Protein AF-A0A397D4X0-F1 (afdb_monomer)

Solvent-accessible surface area (backbone atoms only — not comparable to full-atom values): 14460 Å² total; per-residue (Å²): 131,87,74,84,58,74,70,62,60,54,52,54,53,54,56,60,62,66,75,55,84,73,53,71,68,56,54,52,52,51,52,52,50,50,54,52,51,52,54,52,52,54,52,52,51,52,53,50,50,52,53,51,53,52,53,49,51,52,52,52,52,53,58,70,69,40,92,63,77,88,61,77,51,73,64,57,51,50,50,50,53,51,50,52,49,53,49,52,53,52,51,51,53,50,51,53,52,50,51,54,51,49,53,50,51,50,51,52,48,49,53,49,46,55,68,57,62,58,57,73,73,77,59,82,63,96,89,46,83,55,76,59,58,57,83,66,92,70,95,65,53,69,68,59,46,53,51,50,34,63,78,45,44,51,82,64,66,40,55,47,83,47,80,52,91,90,48,87,93,55,62,42,41,34,53,53,85,63,62,51,71,43,100,86,78,41,67,42,53,68,68,59,36,32,49,75,72,72,46,86,59,92,89,50,59,75,93,47,40,82,74,46,46,62,60,58,48,49,60,50,49,53,51,52,52,50,50,46,49,53,50,46,69,75,42,57,88,75,67,79,125

Radius of gyration: 44.89 Å; Cα contacts (8 Å, |Δi|>4): 120; chains: 1; bounding box: 74×68×107 Å

Secondary structure (DSSP, 8-state):
-PPPPHHHHHHHHHHHHTSS---HHHHHHHHHHHHHHHHHHHHHHHHHHHHHHHHHHHHHHHHHH-SS--S--HHHHHHHHHHHHHHHHHHHHHHHHHHHHHHHHHHHHHHHHHHHTT----EEETTEEE---EE---SS-HHHHHHHIIIIITTTT-EEEEE-TTSTT-EEEEE--SPPEETTTEEPPHHHHHHHTT---TTS-HHHHHHHHHHHHHHHHHHHHHHHHHHHHHHTTT---

Structure (mmCIF, N/CA/C/O backbone):
data_AF-A0A397D4X0-F1
#
_entry.id   AF-A0A397D4X0-F1
#
loop_
_atom_site.group_PDB
_atom_site.id
_atom_site.type_symbol
_atom_site.label_atom_id
_atom_site.label_alt_id
_atom_site.label_comp_id
_atom_site.label_asym_id
_atom_site.label_entity_id
_atom_site.label_seq_id
_atom_site.pdbx_PDB_ins_code
_atom_site.Cartn_x
_atom_site.Cartn_y
_atom_site.Cartn_z
_atom_site.occupancy
_atom_site.B_iso_or_equiv
_atom_site.auth_seq_id
_atom_site.auth_comp_id
_atom_site.auth_asym_id
_atom_site.auth_atom_id
_atom_site.pdbx_PDB_model_num
ATOM 1 N N . MET A 1 1 ? -41.994 18.757 19.221 1.00 38.94 1 MET A N 1
ATOM 2 C CA . MET A 1 1 ? -41.587 19.701 20.280 1.00 38.94 1 MET A CA 1
ATOM 3 C C . MET A 1 1 ? -42.050 19.103 21.598 1.00 38.94 1 MET A C 1
ATOM 5 O O . MET A 1 1 ? -43.260 19.025 21.779 1.00 38.94 1 MET A O 1
ATOM 9 N N . PRO A 1 2 ? -41.158 18.561 22.442 1.00 40.62 2 PRO A N 1
ATOM 10 C CA . PRO A 1 2 ? -41.546 18.092 23.768 1.00 40.62 2 PRO A CA 1
ATOM 11 C C . PRO A 1 2 ? -41.959 19.317 24.589 1.00 40.62 2 PRO A C 1
ATOM 13 O O . PRO A 1 2 ? -41.212 20.293 24.634 1.00 40.62 2 PRO A O 1
ATOM 16 N N . GLY A 1 3 ? -43.169 19.294 25.148 1.00 42.50 3 GLY A N 1
ATOM 17 C CA . GLY A 1 3 ? -43.644 20.337 26.057 1.00 42.50 3 GLY A CA 1
ATOM 18 C C . GLY A 1 3 ? -42.802 20.367 27.337 1.00 42.50 3 GLY A C 1
ATOM 19 O O . GLY A 1 3 ? -42.203 19.345 27.681 1.00 42.50 3 GLY A O 1
ATOM 20 N N . PRO A 1 4 ? -42.723 21.523 28.015 1.00 43.16 4 PRO A N 1
ATOM 21 C CA . PRO A 1 4 ? -41.918 21.668 29.222 1.00 43.16 4 PRO A CA 1
ATOM 22 C C . PRO A 1 4 ? -42.402 20.669 30.278 1.00 43.16 4 PRO A C 1
ATOM 24 O O . PRO A 1 4 ? -43.606 20.513 30.489 1.00 43.16 4 PRO A O 1
ATOM 27 N N . SER A 1 5 ? -41.462 19.942 30.882 1.00 47.34 5 SER A N 1
ATOM 28 C CA . SER A 1 5 ? -41.731 18.948 31.922 1.00 47.34 5 SER A CA 1
ATOM 29 C C . SER A 1 5 ? -42.442 19.597 33.108 1.00 47.34 5 SER A C 1
ATOM 31 O O . SER A 1 5 ? -42.040 20.676 33.540 1.00 47.34 5 SER A O 1
ATOM 33 N N . GLU A 1 6 ? -43.457 18.921 33.652 1.00 48.88 6 GLU A N 1
ATOM 34 C CA . GLU A 1 6 ? -44.287 19.380 34.781 1.00 48.88 6 GLU A CA 1
ATOM 35 C C . GLU A 1 6 ? -43.461 19.873 35.993 1.00 48.88 6 GLU A C 1
ATOM 37 O O . GLU A 1 6 ? -43.908 20.761 36.715 1.00 48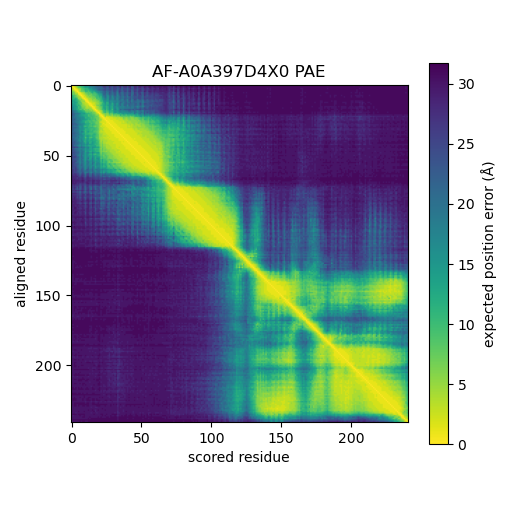.88 6 GLU A O 1
ATOM 42 N N . ASP A 1 7 ? -42.216 19.408 36.145 1.00 47.22 7 ASP A N 1
ATOM 43 C CA . ASP A 1 7 ? -41.285 19.810 37.208 1.00 47.22 7 ASP A CA 1
ATOM 44 C C . ASP A 1 7 ? -40.765 21.271 37.109 1.00 47.22 7 ASP A C 1
ATOM 46 O O . ASP A 1 7 ? -40.414 21.876 38.129 1.00 47.22 7 ASP A O 1
ATOM 50 N N . GLU A 1 8 ? -40.719 21.888 35.918 1.00 45.91 8 GLU A N 1
ATOM 51 C CA . GLU A 1 8 ? -40.237 23.280 35.751 1.00 45.91 8 GLU A CA 1
ATOM 52 C C . GLU A 1 8 ? -41.301 24.329 36.123 1.00 45.91 8 GLU A C 1
ATOM 54 O O . GLU A 1 8 ? -40.980 25.412 36.626 1.00 45.91 8 GLU A O 1
ATOM 59 N N . ASN A 1 9 ? -42.583 24.004 35.937 1.00 47.94 9 ASN A N 1
ATOM 60 C CA . ASN A 1 9 ? -43.690 24.877 36.344 1.00 47.94 9 ASN A CA 1
ATOM 61 C C . ASN A 1 9 ? -43.903 24.853 37.867 1.00 47.94 9 ASN A C 1
ATOM 63 O O . ASN A 1 9 ? -44.244 25.876 38.461 1.00 47.94 9 ASN A O 1
ATOM 67 N N . ASP A 1 10 ? -43.654 23.711 38.513 1.00 51.06 10 ASP A N 1
ATOM 68 C CA . ASP A 1 10 ? -43.833 23.563 39.963 1.00 51.06 10 ASP A CA 1
ATOM 69 C C . ASP A 1 10 ? -42.713 24.264 40.756 1.00 51.06 10 ASP A C 1
ATOM 71 O O . ASP A 1 10 ? -42.936 24.841 41.822 1.00 51.06 10 ASP A O 1
ATOM 75 N N . THR A 1 11 ? -41.498 24.303 40.200 1.00 51.06 11 THR A N 1
ATOM 76 C CA . THR A 1 11 ? -40.359 25.008 40.808 1.00 51.06 11 THR A CA 1
ATOM 77 C C . THR A 1 11 ? -40.461 26.526 40.666 1.00 51.06 11 THR A C 1
ATOM 79 O O . THR A 1 11 ? -40.142 27.249 41.611 1.00 51.06 11 THR A O 1
ATOM 82 N N . THR A 1 12 ? -40.960 27.035 39.539 1.00 50.84 12 THR A N 1
ATOM 83 C CA . THR A 1 12 ? -41.154 28.480 39.322 1.00 50.84 12 THR A CA 1
ATOM 84 C C . THR A 1 12 ? -42.321 29.051 40.137 1.00 50.84 12 THR A C 1
ATOM 86 O O . THR A 1 12 ? -42.186 30.137 40.704 1.00 50.84 12 THR A O 1
ATOM 89 N N . ALA A 1 13 ? -43.417 28.301 40.303 1.00 53.09 13 ALA A N 1
ATOM 90 C CA . ALA A 1 13 ? -44.517 28.668 41.199 1.00 53.09 13 ALA A CA 1
ATOM 91 C C . ALA A 1 13 ? -44.112 28.618 42.685 1.00 53.09 13 ALA A C 1
ATOM 93 O O . ALA A 1 13 ? -44.433 29.533 43.447 1.00 53.09 13 ALA A O 1
ATOM 94 N N . ALA A 1 14 ? -43.341 27.603 43.095 1.00 53.03 14 ALA A N 1
ATOM 95 C CA . ALA A 1 14 ? -42.832 27.502 44.462 1.00 53.03 14 ALA A CA 1
ATOM 96 C C . ALA A 1 14 ? -41.866 28.645 44.819 1.00 53.03 14 ALA A C 1
ATOM 98 O O . ALA A 1 14 ? -41.891 29.129 45.947 1.00 53.03 14 ALA A O 1
ATOM 99 N N . LEU A 1 15 ? -41.044 29.111 43.871 1.00 46.69 15 LEU A N 1
ATOM 100 C CA . LEU A 1 15 ? -40.127 30.238 44.084 1.00 46.69 15 LEU A CA 1
ATOM 101 C C . LEU A 1 15 ? -40.854 31.590 44.187 1.00 46.69 15 LEU A C 1
ATOM 103 O O . LEU A 1 15 ? -40.422 32.443 44.962 1.00 46.69 15 LEU A O 1
ATOM 107 N N . ALA A 1 16 ? -41.968 31.778 43.470 1.00 52.66 16 ALA A N 1
ATOM 108 C CA . ALA A 1 16 ? -42.807 32.976 43.586 1.00 52.66 16 ALA A CA 1
ATOM 109 C C . ALA A 1 16 ? -43.534 33.051 44.945 1.00 52.66 16 ALA A C 1
ATOM 111 O O . ALA A 1 16 ? -43.622 34.122 45.541 1.00 52.66 16 ALA A O 1
ATOM 112 N N . GLU A 1 17 ? -43.971 31.907 45.483 1.00 53.44 17 GLU A N 1
ATOM 113 C CA . GLU A 1 17 ? -44.618 31.800 46.803 1.00 53.44 17 GLU A CA 1
ATOM 114 C C . GLU A 1 17 ? -43.659 32.130 47.970 1.00 53.44 17 GLU A C 1
ATOM 116 O 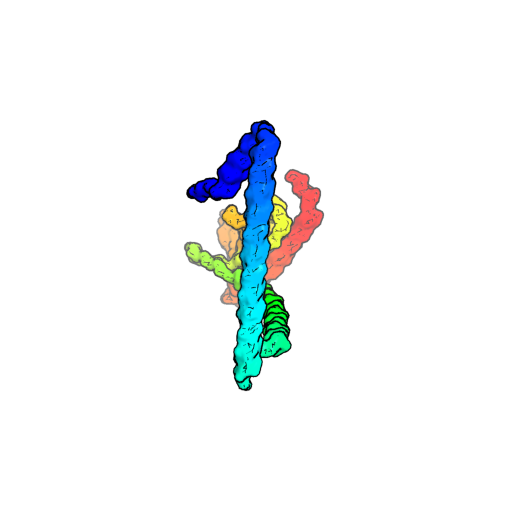O . GLU A 1 17 ? -44.091 32.470 49.066 1.00 53.44 17 GLU A O 1
ATOM 121 N N . TRP A 1 18 ? -42.339 32.042 47.760 1.00 53.44 18 TRP A N 1
ATOM 122 C CA . TRP A 1 18 ? -41.329 32.315 48.795 1.00 53.44 18 TRP A CA 1
ATOM 123 C C . TRP A 1 18 ? -40.959 33.801 48.917 1.00 53.44 18 TRP A C 1
ATOM 125 O O . TRP A 1 18 ? -40.273 34.175 49.872 1.00 53.44 18 TRP A O 1
ATOM 135 N N . ALA A 1 19 ? -41.394 34.644 47.972 1.00 49.44 19 ALA A N 1
ATOM 136 C CA . ALA A 1 19 ? -41.135 36.084 47.976 1.00 49.44 19 ALA A CA 1
ATOM 137 C C . ALA A 1 19 ? -42.080 36.863 48.913 1.00 49.44 19 ALA A C 1
ATOM 139 O O . ALA A 1 19 ? -41.716 37.936 49.397 1.00 49.44 19 ALA A O 1
ATOM 140 N N . GLU A 1 20 ? -43.256 36.312 49.229 1.00 60.94 20 GLU A N 1
ATOM 141 C CA . GLU A 1 20 ? -44.174 36.862 50.227 1.00 60.94 20 GLU A CA 1
ATOM 142 C C . GLU A 1 20 ? -43.923 36.203 51.593 1.00 60.94 20 GLU A C 1
ATOM 144 O O . GLU A 1 20 ? -43.952 34.984 51.765 1.00 60.94 20 GLU A O 1
ATOM 149 N N . GLY A 1 21 ? -43.608 37.011 52.605 1.00 59.00 21 GLY A N 1
ATOM 150 C CA . GLY A 1 21 ? -43.283 36.504 53.934 1.00 59.00 21 GLY A CA 1
ATOM 151 C C . GLY A 1 21 ? -44.493 35.862 54.617 1.00 59.00 21 GLY A C 1
ATOM 152 O O . GLY A 1 21 ? -45.342 36.573 55.142 1.00 59.00 21 GLY A O 1
ATOM 153 N N . PHE A 1 22 ? -44.533 34.527 54.688 1.00 66.06 22 PHE A N 1
ATOM 154 C CA . PHE A 1 22 ? -45.578 33.790 55.415 1.00 66.06 22 PHE A CA 1
ATOM 155 C C . PHE A 1 22 ? -45.741 34.261 56.868 1.00 66.06 22 PHE A C 1
ATOM 157 O O . PHE A 1 22 ? -44.751 34.465 57.593 1.00 66.06 22 PHE A O 1
ATOM 164 N N . THR A 1 23 ? -46.990 34.319 57.331 1.00 77.12 23 THR A N 1
ATOM 165 C CA . THR A 1 23 ? -47.316 34.584 58.735 1.00 77.12 23 THR A CA 1
ATOM 166 C C . THR A 1 23 ? -46.810 33.448 59.635 1.00 77.12 23 THR A C 1
ATOM 168 O O . THR A 1 23 ? -46.593 32.308 59.209 1.00 77.12 23 THR A O 1
ATOM 171 N N . HIS A 1 24 ? -46.597 33.729 60.925 1.00 72.25 24 HIS A N 1
ATOM 172 C CA . HIS A 1 24 ? -46.091 32.726 61.873 1.00 72.25 24 HIS A CA 1
ATOM 173 C C . HIS A 1 24 ? -47.008 31.490 61.974 1.00 72.25 24 HIS A C 1
ATOM 175 O O . HIS A 1 24 ? -46.526 30.362 62.082 1.00 72.25 24 HIS A O 1
ATOM 181 N N . ALA A 1 25 ? -48.328 31.683 61.896 1.00 79.00 25 ALA A N 1
ATOM 182 C CA . ALA A 1 25 ? -49.305 30.597 61.947 1.00 79.00 25 ALA A CA 1
ATOM 183 C C . ALA A 1 25 ? -49.192 29.652 60.736 1.00 79.00 25 ALA A C 1
ATOM 185 O O . ALA A 1 25 ? -49.201 28.431 60.907 1.00 79.00 25 ALA A O 1
ATOM 186 N N . GLU A 1 26 ? -48.997 30.198 59.534 1.00 78.56 26 GLU A N 1
ATOM 187 C CA . GLU A 1 26 ? -48.811 29.421 58.300 1.00 78.56 26 GLU A CA 1
ATOM 188 C C . GLU A 1 26 ? -47.501 28.627 58.327 1.00 78.56 26 GLU A C 1
ATOM 190 O O . GLU A 1 26 ? -47.482 27.440 57.991 1.00 78.56 26 GLU A O 1
ATOM 195 N N . LYS A 1 27 ? -46.414 29.232 58.831 1.00 75.38 27 LYS A N 1
ATOM 196 C CA . LYS A 1 27 ? -45.135 28.531 59.048 1.00 75.38 27 LYS A CA 1
ATOM 197 C C . LYS A 1 27 ? -45.295 27.352 60.012 1.00 75.38 27 LYS A C 1
ATOM 199 O O . LYS A 1 27 ? -44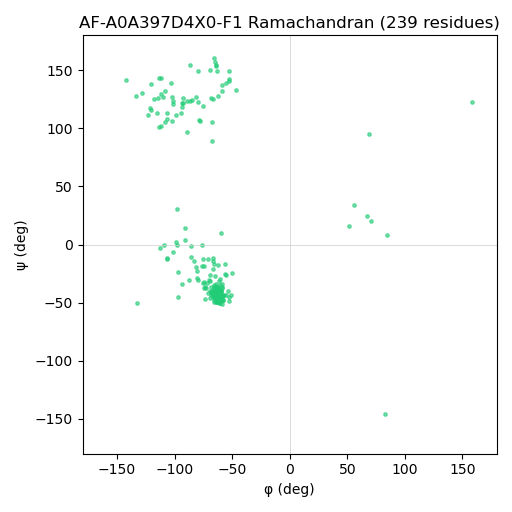.789 26.260 59.734 1.00 75.38 27 LYS A O 1
ATOM 204 N N . CYS A 1 28 ? -46.024 27.532 61.116 1.00 80.38 28 CYS A N 1
ATOM 205 C CA . CYS A 1 28 ? -46.324 26.451 62.058 1.00 80.38 28 CYS A CA 1
ATOM 206 C C . CYS A 1 28 ? -47.157 25.332 61.412 1.00 80.38 28 CYS A C 1
ATOM 208 O O . CYS A 1 28 ? -46.809 24.157 61.555 1.00 80.38 28 CYS A O 1
ATOM 210 N N . ALA A 1 29 ? -48.214 25.670 60.668 1.00 82.38 29 ALA A N 1
ATOM 211 C CA . ALA A 1 29 ? -49.059 24.690 59.984 1.00 82.38 29 ALA A CA 1
ATOM 212 C C . ALA A 1 29 ? -48.262 23.854 58.965 1.00 82.38 29 ALA A C 1
ATOM 214 O O . ALA A 1 29 ? -48.340 22.620 58.964 1.00 82.38 29 ALA A O 1
ATOM 215 N N . ARG A 1 30 ? -47.404 24.507 58.169 1.00 81.19 30 ARG A N 1
ATOM 216 C CA . ARG A 1 30 ? -46.545 23.854 57.169 1.00 81.19 30 ARG A CA 1
ATOM 217 C C . ARG A 1 30 ? -45.517 22.923 57.825 1.00 81.19 30 ARG A C 1
ATOM 219 O O . ARG A 1 30 ? -45.319 21.801 57.356 1.00 81.19 30 ARG A O 1
ATOM 226 N N . GLN A 1 31 ? -44.928 23.314 58.962 1.00 79.88 31 GLN A N 1
ATOM 227 C CA . GLN A 1 31 ? -44.040 22.430 59.734 1.00 79.88 31 GLN A CA 1
ATOM 228 C C . GLN A 1 31 ? -44.760 21.186 60.274 1.00 79.88 31 GLN A C 1
ATOM 230 O O . GLN A 1 31 ? -44.195 20.089 60.242 1.00 79.88 31 GLN A O 1
ATOM 235 N N . VAL A 1 32 ? -46.001 21.320 60.752 1.00 88.19 32 VAL A N 1
ATOM 236 C CA . VAL A 1 32 ? -46.805 20.176 61.219 1.00 88.19 32 VAL A CA 1
ATOM 237 C C . VAL A 1 32 ? -47.116 19.223 60.061 1.00 88.19 32 VAL A C 1
ATOM 239 O O . VAL A 1 32 ? -46.942 18.008 60.198 1.00 88.19 32 VAL A O 1
ATOM 242 N N . GLN A 1 33 ? -47.507 19.759 58.903 1.00 88.38 33 GLN A N 1
ATOM 243 C CA . GLN A 1 33 ? -47.790 18.963 57.709 1.00 88.38 33 GLN A CA 1
ATOM 244 C C . GLN A 1 33 ? -46.539 18.233 57.199 1.00 88.38 33 GLN A C 1
ATOM 246 O O . GLN A 1 33 ? -46.601 17.031 56.935 1.00 88.38 33 GLN A O 1
ATOM 251 N N . TYR A 1 34 ? -45.384 18.905 57.159 1.00 88.00 34 TYR A N 1
ATOM 252 C CA . TYR A 1 34 ? -44.102 18.287 56.812 1.00 88.00 34 TYR A CA 1
ATOM 253 C C . TYR A 1 34 ? -43.746 17.125 57.751 1.00 88.00 34 TYR A C 1
ATOM 255 O O . TYR A 1 34 ? -43.434 16.024 57.290 1.00 88.00 34 TYR A O 1
ATOM 263 N N . ARG A 1 35 ? -43.867 17.321 59.074 1.00 91.44 35 ARG A N 1
ATOM 264 C CA . ARG A 1 35 ? -43.616 16.261 60.071 1.00 91.44 35 ARG A CA 1
ATOM 265 C C . ARG A 1 35 ? -44.536 15.056 59.862 1.00 91.44 35 ARG A C 1
ATOM 267 O O . ARG A 1 35 ? -44.083 13.915 59.963 1.00 91.44 35 ARG A O 1
ATOM 274 N N . LYS A 1 36 ? -45.811 15.290 59.533 1.00 93.06 36 LYS A N 1
ATOM 275 C CA . LYS A 1 36 ? -46.783 14.228 59.226 1.00 93.06 36 LYS A CA 1
ATOM 276 C C . LYS A 1 36 ? -46.401 13.462 57.956 1.00 93.06 36 LYS A C 1
ATOM 278 O O . LYS A 1 36 ? -46.403 12.232 57.973 1.00 93.06 36 LYS A O 1
ATOM 283 N N . MET A 1 37 ? -46.030 14.166 56.885 1.00 93.12 37 MET A N 1
ATOM 284 C CA . MET A 1 37 ? -45.595 13.544 55.629 1.00 93.12 37 MET A CA 1
ATOM 285 C C . MET A 1 37 ? -44.333 12.700 55.822 1.00 93.12 37 MET A C 1
ATOM 287 O O . MET A 1 37 ? -44.325 11.533 55.433 1.00 93.12 37 MET A O 1
ATOM 291 N N . LYS A 1 38 ? -43.321 13.223 56.525 1.00 93.00 38 LYS A N 1
ATOM 292 C CA . LYS A 1 38 ? -42.092 12.474 56.827 1.00 93.00 38 LYS A CA 1
ATOM 293 C C . LYS A 1 38 ? -42.349 11.236 57.681 1.00 93.00 38 LYS A C 1
ATOM 295 O O . LYS A 1 38 ? -41.801 10.175 57.396 1.00 93.00 38 LYS A O 1
ATOM 300 N N . LYS A 1 39 ? -43.231 11.322 58.682 1.00 95.44 39 LYS A N 1
ATOM 301 C CA . LYS A 1 39 ? -43.633 10.151 59.479 1.00 95.44 39 LYS A CA 1
ATOM 302 C C . LYS A 1 39 ? -44.290 9.069 58.611 1.00 95.44 39 LYS A C 1
ATOM 304 O O . LYS A 1 39 ? -43.996 7.888 58.783 1.00 95.44 39 LYS A O 1
ATOM 309 N N . ASN A 1 40 ? -45.145 9.462 57.666 1.00 94.94 40 ASN A N 1
ATOM 310 C CA . ASN A 1 40 ? -45.790 8.528 56.742 1.00 94.94 40 ASN A CA 1
ATOM 311 C C . ASN A 1 40 ? -44.790 7.887 55.768 1.00 94.94 40 ASN A C 1
ATOM 313 O O . ASN A 1 40 ? -44.859 6.683 55.541 1.00 94.94 40 ASN A O 1
ATOM 317 N N . GLU A 1 41 ? -43.852 8.664 55.226 1.00 94.69 41 GLU A N 1
ATOM 318 C CA . GLU A 1 41 ? -42.782 8.177 54.345 1.00 94.69 41 GLU A CA 1
ATOM 319 C C . GLU A 1 41 ? -41.906 7.134 55.053 1.00 94.69 41 GLU A C 1
ATOM 321 O O . GLU A 1 41 ? -41.715 6.032 54.542 1.00 94.69 41 GLU A O 1
ATOM 326 N N . VAL A 1 42 ? -41.474 7.422 56.286 1.00 95.38 42 VAL A N 1
ATOM 327 C CA . VAL A 1 42 ? -40.691 6.481 57.104 1.00 95.38 42 VAL A CA 1
ATOM 328 C C . VAL A 1 42 ? -41.465 5.187 57.366 1.00 95.38 42 VAL A C 1
ATOM 330 O O . VAL A 1 42 ? -40.890 4.101 57.297 1.00 95.38 42 VAL A O 1
ATOM 333 N N . ASN A 1 43 ? -42.769 5.268 57.634 1.00 95.81 43 ASN A N 1
ATOM 334 C CA . ASN A 1 43 ? -43.592 4.075 57.836 1.00 95.81 43 ASN A CA 1
ATOM 335 C C . ASN A 1 43 ? -43.724 3.233 56.557 1.00 95.81 43 ASN A C 1
ATOM 337 O O . ASN A 1 43 ? -43.625 2.009 56.637 1.00 95.81 43 ASN A O 1
ATOM 341 N N . LYS A 1 44 ? -43.879 3.866 55.386 1.00 95.75 44 LYS A N 1
ATOM 342 C CA . LYS A 1 44 ? -43.890 3.162 54.092 1.00 95.75 44 LYS A CA 1
ATOM 343 C C . LYS A 1 44 ? -42.560 2.457 53.831 1.00 95.75 44 LYS A C 1
ATOM 345 O O . LYS A 1 44 ? -42.553 1.283 53.478 1.00 95.75 44 LYS A O 1
ATOM 350 N N . LEU A 1 45 ? -41.435 3.134 54.065 1.00 95.38 45 LEU A N 1
ATOM 351 C CA . LEU A 1 45 ? -40.107 2.540 53.884 1.00 95.38 45 LEU A CA 1
ATOM 352 C C . LEU A 1 45 ? -39.894 1.328 54.797 1.00 95.38 45 LEU A C 1
ATOM 354 O O . LEU A 1 45 ? -39.396 0.302 54.343 1.00 95.38 45 LEU A O 1
ATOM 358 N N . LYS A 1 46 ? -40.338 1.397 56.057 1.00 96.06 46 LYS A N 1
ATOM 359 C CA . LYS A 1 46 ? -40.287 0.247 56.975 1.00 96.06 46 LYS A CA 1
ATOM 360 C C . LYS A 1 46 ? -41.100 -0.945 56.468 1.00 96.06 46 LYS A C 1
ATOM 362 O O . LYS A 1 46 ? -40.635 -2.076 56.571 1.00 96.06 46 LYS A O 1
ATOM 367 N N . GLN A 1 47 ? -42.283 -0.702 55.902 1.00 95.81 47 GLN A N 1
ATOM 368 C CA . GLN A 1 47 ? -43.102 -1.760 55.301 1.00 95.81 47 GLN A CA 1
ATOM 369 C C . GLN A 1 47 ? -42.408 -2.394 54.089 1.00 95.81 47 GLN A C 1
ATOM 371 O O . GLN A 1 47 ? -42.369 -3.618 53.987 1.00 95.81 47 GLN A O 1
ATOM 376 N N . VAL A 1 48 ? -41.804 -1.582 53.215 1.00 96.00 48 VAL A N 1
ATOM 377 C CA . VAL A 1 48 ? -41.055 -2.069 52.044 1.00 96.00 48 VAL A CA 1
ATOM 378 C C . VAL A 1 48 ? -39.846 -2.900 52.466 1.00 96.00 48 VAL A C 1
ATOM 380 O O . VAL A 1 48 ? -39.644 -3.986 51.931 1.00 96.00 48 VAL A O 1
ATOM 383 N N . ILE A 1 49 ? -39.069 -2.437 53.450 1.00 96.25 49 ILE A N 1
ATOM 384 C CA . ILE A 1 49 ? -37.921 -3.190 53.979 1.00 96.25 49 ILE A CA 1
ATOM 385 C C . ILE A 1 49 ? -38.382 -4.549 54.501 1.00 96.25 49 ILE A C 1
ATOM 387 O O . ILE A 1 49 ? -37.823 -5.572 54.114 1.00 96.25 49 ILE A O 1
ATOM 391 N N . HIS A 1 50 ? -39.448 -4.572 55.302 1.00 96.44 50 HIS A N 1
ATOM 392 C CA . HIS A 1 50 ? -39.987 -5.819 55.831 1.00 96.44 50 HIS A CA 1
ATOM 393 C C . HIS A 1 50 ? -40.426 -6.782 54.714 1.00 96.44 50 HIS A C 1
ATOM 395 O O . HIS A 1 50 ? -40.120 -7.974 54.752 1.00 96.44 50 HIS A O 1
ATOM 401 N N . GLN A 1 51 ? -41.087 -6.267 53.675 1.00 95.25 51 GLN A N 1
ATOM 402 C CA . GLN A 1 51 ? -41.505 -7.065 52.523 1.00 95.25 51 GLN A CA 1
ATOM 403 C C . GLN A 1 51 ? -40.310 -7.617 51.730 1.00 95.25 51 GLN A C 1
ATOM 405 O O . GLN A 1 51 ? -40.335 -8.772 51.297 1.00 95.25 51 GLN A O 1
ATOM 410 N N . LEU A 1 52 ? -39.248 -6.826 51.560 1.00 95.81 52 LEU A N 1
ATOM 411 C CA . LEU A 1 52 ? -38.021 -7.252 50.886 1.00 95.81 52 LEU A CA 1
ATOM 412 C C . LEU A 1 52 ? -37.274 -8.323 51.686 1.00 95.81 52 LEU A C 1
ATOM 414 O O . LEU A 1 52 ? -36.821 -9.310 51.104 1.00 95.81 52 LEU A O 1
ATOM 418 N N . GLU A 1 53 ? -37.185 -8.178 53.007 1.00 95.56 53 GLU A N 1
ATOM 419 C CA . GLU A 1 53 ? -36.573 -9.179 53.887 1.00 95.56 53 GLU A CA 1
ATOM 420 C C . GLU A 1 53 ? -37.324 -10.513 53.834 1.00 95.56 53 GLU A C 1
ATOM 422 O O . GLU A 1 53 ? -36.704 -11.570 53.689 1.00 95.56 53 GLU A O 1
ATOM 427 N N . LEU A 1 54 ? -38.658 -10.465 53.856 1.00 95.31 54 LEU A N 1
ATOM 428 C CA . LEU A 1 54 ? -39.504 -11.651 53.747 1.00 95.31 54 LEU A CA 1
ATOM 429 C C . LEU A 1 54 ? -39.351 -12.325 52.374 1.00 95.31 54 LEU A C 1
ATOM 431 O O . LEU A 1 54 ? -39.161 -13.540 52.287 1.00 95.31 54 LEU A O 1
ATOM 435 N N . THR A 1 55 ? -39.332 -11.537 51.297 1.00 92.88 55 THR A N 1
ATOM 436 C CA . THR A 1 55 ? -39.124 -12.041 49.928 1.00 92.88 55 THR A CA 1
ATOM 437 C C . THR A 1 55 ? -37.744 -12.686 49.768 1.00 92.88 55 THR A C 1
ATOM 439 O O . THR A 1 55 ? -37.615 -13.762 49.172 1.00 92.88 55 THR A O 1
ATOM 442 N N . LYS A 1 56 ? -36.703 -12.078 50.349 1.00 91.06 56 LYS A N 1
ATOM 443 C CA . LYS A 1 56 ? -35.343 -12.629 50.380 1.00 91.06 56 LYS A CA 1
ATOM 444 C C . LYS A 1 56 ? -35.305 -13.968 51.118 1.00 91.06 56 LYS A C 1
ATOM 446 O O . LYS A 1 56 ? -34.763 -14.932 50.579 1.00 91.06 56 LYS A O 1
ATOM 451 N N . ALA A 1 57 ? -35.898 -14.049 52.309 1.00 88.50 57 ALA A N 1
ATOM 45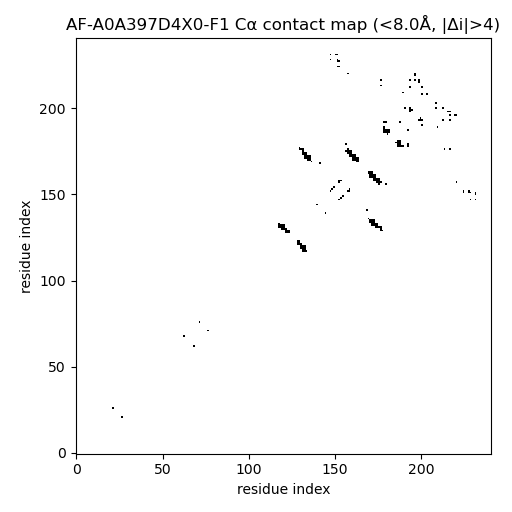2 C CA . ALA A 1 57 ? -35.922 -15.274 53.108 1.00 88.50 57 ALA A CA 1
ATOM 453 C C . ALA A 1 57 ? -36.634 -16.428 52.380 1.00 88.50 57 ALA A C 1
ATOM 455 O O . ALA A 1 57 ? -36.095 -17.533 52.306 1.00 88.50 57 ALA A O 1
ATOM 456 N N . ILE A 1 58 ? -37.791 -16.155 51.764 1.00 87.00 58 ILE A N 1
ATOM 457 C CA . ILE A 1 58 ? -38.535 -17.138 50.959 1.00 87.00 58 ILE A CA 1
ATOM 458 C C . ILE A 1 58 ? -37.687 -17.637 49.786 1.00 87.00 58 ILE A C 1
ATOM 460 O O . ILE A 1 58 ? -37.628 -18.840 49.531 1.00 87.00 58 ILE A O 1
ATOM 464 N N . THR A 1 59 ? -37.010 -16.731 49.080 1.00 82.75 59 THR A N 1
ATOM 465 C CA . THR A 1 59 ? -36.187 -17.085 47.915 1.00 82.75 59 THR A CA 1
ATOM 466 C C . THR A 1 59 ? -34.997 -17.959 48.314 1.00 82.75 59 THR A C 1
ATOM 468 O O . THR A 1 59 ? -34.727 -18.965 47.660 1.00 82.75 59 THR A O 1
ATOM 471 N N . ILE A 1 60 ? -34.326 -17.633 49.425 1.00 80.75 60 ILE A N 1
ATOM 472 C CA . ILE A 1 60 ? -33.214 -18.431 49.964 1.00 80.75 60 ILE A CA 1
ATOM 473 C C . ILE A 1 60 ? -33.698 -19.826 50.373 1.00 80.75 60 ILE A C 1
ATOM 475 O O . ILE A 1 60 ? -33.088 -20.818 49.977 1.00 80.75 60 ILE A O 1
ATOM 479 N N . ALA A 1 61 ? -34.810 -19.923 51.107 1.00 78.62 61 ALA A N 1
ATOM 480 C CA . ALA A 1 61 ? -35.369 -21.207 51.532 1.00 78.62 61 ALA A CA 1
ATOM 481 C C . ALA A 1 61 ? -35.799 -22.073 50.335 1.00 78.62 61 ALA A C 1
ATOM 483 O O . ALA A 1 61 ? -35.517 -23.272 50.291 1.00 78.62 61 ALA A O 1
ATOM 484 N N . ARG A 1 62 ? -36.421 -21.459 49.321 1.00 73.81 62 ARG A N 1
ATOM 485 C CA . ARG A 1 62 ? -36.818 -22.139 48.083 1.00 73.81 62 ARG A CA 1
ATOM 486 C C . ARG A 1 62 ? -35.604 -22.684 47.330 1.00 73.81 62 ARG A C 1
ATOM 488 O O . ARG A 1 62 ? -35.627 -23.846 46.925 1.00 73.81 62 ARG A O 1
ATOM 495 N N . ASN A 1 63 ? -34.541 -21.890 47.212 1.00 67.75 63 ASN A N 1
ATOM 496 C CA . ASN A 1 63 ? -33.290 -22.306 46.577 1.00 67.75 63 ASN A CA 1
ATOM 497 C C . ASN A 1 63 ? -32.571 -23.412 47.368 1.00 67.75 63 ASN A C 1
ATOM 499 O O . ASN A 1 63 ? -32.052 -24.337 46.755 1.00 67.75 63 ASN A O 1
ATOM 503 N N . ALA A 1 64 ? -32.604 -23.374 48.704 1.00 67.94 64 ALA A N 1
ATOM 504 C CA . ALA A 1 64 ? -32.021 -24.413 49.558 1.00 67.94 64 ALA A CA 1
ATOM 505 C C . ALA A 1 64 ? -32.798 -25.746 49.520 1.00 67.94 64 ALA A C 1
ATOM 507 O O . ALA A 1 64 ? -32.202 -26.810 49.658 1.00 67.94 64 ALA A O 1
ATOM 508 N N . SER A 1 65 ? -34.122 -25.707 49.314 1.00 66.31 65 SER A N 1
ATOM 509 C CA . SER A 1 65 ? -34.970 -26.911 49.215 1.00 66.31 65 SER A CA 1
ATOM 510 C C . SER A 1 65 ? -34.857 -27.650 47.872 1.00 66.31 65 SER A C 1
ATOM 512 O O . SER A 1 65 ? -35.225 -28.821 47.764 1.00 66.31 65 SER A O 1
ATOM 514 N N . SER A 1 66 ? -34.354 -26.978 46.831 1.00 62.00 66 SER A N 1
ATOM 515 C CA . SER A 1 66 ? -34.189 -27.565 45.504 1.00 62.00 66 SER A CA 1
ATOM 516 C C . SER A 1 66 ? -32.931 -28.436 45.474 1.00 62.00 66 SER A C 1
ATOM 518 O O . SER A 1 66 ? -31.817 -27.930 45.400 1.00 62.00 66 SER A O 1
ATOM 520 N N . LYS A 1 67 ? -33.107 -29.764 45.456 1.00 58.56 67 LYS A N 1
ATOM 521 C CA . LYS A 1 67 ? -32.026 -30.766 45.294 1.00 58.56 67 LYS A CA 1
ATOM 522 C C . LYS A 1 67 ? -31.180 -30.580 44.023 1.00 58.56 67 LYS A C 1
ATOM 524 O O . LYS A 1 67 ? -30.102 -31.152 43.913 1.00 58.56 67 LYS A O 1
ATOM 529 N N . VAL A 1 68 ? -31.684 -29.807 43.061 1.00 58.47 68 VAL A N 1
ATOM 530 C CA . VAL A 1 68 ? -30.989 -29.426 41.832 1.00 58.47 68 VAL A CA 1
ATOM 531 C C . VAL A 1 68 ? -30.591 -27.963 41.968 1.00 58.47 68 VAL A C 1
ATOM 533 O O . VAL A 1 68 ? -31.460 -27.086 42.017 1.00 58.47 68 VAL A O 1
ATOM 536 N N . ASN A 1 69 ? -29.286 -27.709 42.035 1.00 61.31 69 ASN A N 1
ATOM 537 C CA . ASN A 1 69 ? -28.716 -26.369 42.022 1.00 61.31 69 ASN A CA 1
ATOM 538 C C . ASN A 1 69 ? -28.963 -25.763 40.626 1.00 61.31 69 ASN A C 1
ATOM 540 O O . ASN A 1 69 ? -28.196 -25.986 39.696 1.00 61.31 69 ASN A O 1
ATOM 544 N N . ARG A 1 70 ? -30.112 -25.097 40.435 1.00 62.28 70 ARG A N 1
ATOM 545 C CA . ARG A 1 70 ? -30.536 -24.552 39.126 1.00 62.28 70 ARG A CA 1
ATOM 546 C C . ARG A 1 70 ? -29.711 -23.342 38.680 1.00 62.28 70 ARG A C 1
ATOM 548 O O . ARG A 1 70 ? -29.815 -22.942 37.527 1.00 62.28 70 ARG A O 1
ATOM 555 N N . MET A 1 71 ? -28.919 -22.761 39.576 1.00 65.69 71 MET A N 1
ATOM 556 C CA . MET A 1 71 ? -27.976 -21.694 39.264 1.00 65.69 71 MET A CA 1
ATOM 557 C C . MET A 1 71 ? -26.555 -22.230 39.415 1.00 65.69 71 MET A C 1
ATOM 559 O O . MET A 1 71 ? -26.218 -22.815 40.444 1.00 65.69 71 MET A O 1
ATOM 563 N N . LEU A 1 72 ? -25.732 -22.012 38.387 1.00 65.88 72 LEU A N 1
ATOM 564 C CA . LEU A 1 72 ? -24.280 -22.163 38.478 1.00 65.88 72 LEU A CA 1
ATOM 565 C C . LEU A 1 72 ? -23.775 -21.339 39.665 1.00 65.88 72 LEU A C 1
ATOM 567 O O . LEU A 1 72 ? -24.294 -20.249 39.935 1.00 65.88 72 LEU A O 1
ATOM 571 N N . SER A 1 73 ? -22.783 -21.850 40.394 1.00 82.50 73 SER A N 1
ATOM 572 C CA . SER A 1 73 ? -22.209 -21.063 41.479 1.00 82.50 73 SER A CA 1
ATOM 573 C C . SER A 1 73 ? -21.559 -19.808 40.895 1.00 82.50 73 SER A C 1
ATOM 575 O O . SER A 1 73 ? -21.039 -19.827 39.780 1.00 82.50 73 SER A O 1
ATOM 577 N N . TRP A 1 74 ? -21.539 -18.705 41.646 1.00 81.31 74 TRP A N 1
ATOM 578 C CA . TRP A 1 74 ? -20.833 -17.495 41.205 1.00 81.31 74 TRP A CA 1
ATOM 579 C C . TRP A 1 74 ? -19.354 -17.753 40.890 1.00 81.31 74 TRP A C 1
ATOM 581 O O . TRP A 1 74 ? -18.779 -17.050 40.065 1.00 81.31 74 TRP A O 1
ATOM 591 N N . LYS A 1 75 ? -18.760 -18.787 41.498 1.00 84.00 75 LYS A N 1
ATOM 592 C CA . LYS A 1 75 ? -17.421 -19.266 41.159 1.00 84.00 75 LYS A CA 1
ATOM 593 C C . LYS A 1 75 ? -17.380 -19.854 39.745 1.00 84.00 75 LYS A C 1
ATOM 595 O O . LYS A 1 75 ? -16.532 -19.439 38.967 1.00 84.00 75 LYS A O 1
ATOM 600 N N . ASP A 1 76 ? -18.309 -20.744 39.399 1.00 84.69 76 ASP A N 1
ATOM 601 C CA . ASP A 1 76 ? -18.377 -21.359 38.063 1.00 84.69 76 ASP A CA 1
ATOM 602 C C . ASP A 1 76 ? -18.707 -20.323 36.979 1.00 84.69 76 ASP A C 1
ATOM 604 O O . ASP A 1 76 ? -18.152 -20.369 35.886 1.00 84.69 76 ASP A O 1
ATOM 608 N N . VAL A 1 77 ? -19.566 -19.344 37.293 1.00 87.00 77 VAL A N 1
ATOM 609 C CA . VAL A 1 77 ? -19.862 -18.211 36.400 1.00 87.00 77 VAL A CA 1
ATOM 610 C C . VAL A 1 77 ? -18.613 -17.355 36.179 1.00 87.00 77 VAL A C 1
ATOM 612 O O . VAL A 1 77 ? -18.305 -17.004 35.043 1.00 87.00 77 VAL A O 1
ATOM 615 N N . ALA A 1 78 ? -17.871 -17.032 37.242 1.00 90.19 78 ALA A N 1
ATOM 616 C CA . ALA A 1 78 ? -16.632 -16.268 37.128 1.00 90.19 78 ALA A CA 1
ATOM 617 C C . ALA A 1 78 ? -15.558 -17.033 36.339 1.00 90.19 78 ALA A C 1
ATOM 619 O O . ALA A 1 78 ? -14.882 -16.439 35.506 1.00 90.19 78 ALA A O 1
ATOM 620 N N . GLU A 1 79 ? -15.428 -18.341 36.566 1.00 91.94 79 GLU A N 1
ATOM 621 C CA . GLU A 1 79 ? -14.512 -19.220 35.835 1.00 91.94 79 GLU A CA 1
ATOM 622 C C . GLU A 1 79 ? -14.860 -19.265 34.338 1.00 91.94 79 GLU A C 1
ATOM 624 O O . GLU A 1 79 ? -13.980 -19.062 33.501 1.00 91.94 79 GLU A O 1
ATOM 629 N N . ALA A 1 80 ? -16.142 -19.433 33.993 1.00 91.62 80 ALA A N 1
ATOM 630 C CA . ALA A 1 80 ? -16.615 -19.429 32.609 1.00 91.62 80 ALA A CA 1
ATOM 631 C C . ALA A 1 80 ? -16.325 -18.094 31.905 1.00 91.62 80 ALA A C 1
ATOM 633 O O . ALA A 1 80 ? -15.709 -18.082 30.841 1.00 91.62 80 ALA A O 1
ATOM 634 N N . LEU A 1 81 ? -16.659 -16.963 32.538 1.00 94.00 81 LEU A N 1
ATOM 635 C CA . LEU A 1 81 ? -16.372 -15.629 31.997 1.00 94.00 81 LEU A CA 1
ATOM 636 C C . LEU A 1 81 ? -14.869 -15.385 31.807 1.00 94.00 81 LEU A C 1
ATOM 638 O O . LEU A 1 81 ? -14.446 -14.709 30.868 1.00 94.00 81 LEU A O 1
ATOM 642 N N . LEU A 1 82 ? -14.041 -15.926 32.700 1.00 94.31 82 LEU A N 1
ATOM 643 C CA . LEU A 1 82 ? -12.592 -15.778 32.632 1.00 94.31 82 LEU A CA 1
ATOM 644 C C . LEU A 1 82 ? -11.991 -16.645 31.514 1.00 94.31 82 LEU A C 1
ATOM 646 O O . LEU A 1 82 ? -11.072 -16.191 30.826 1.00 94.31 82 LEU A O 1
ATOM 650 N N . CYS A 1 83 ? -12.528 -17.846 31.291 1.00 93.75 83 CYS A N 1
ATOM 651 C CA . CYS A 1 83 ? -12.214 -18.683 30.132 1.00 93.75 83 CYS A CA 1
ATOM 652 C C . CYS A 1 83 ? -12.617 -18.008 28.814 1.00 93.75 83 CYS A C 1
ATOM 654 O O . CYS A 1 83 ? -11.778 -17.911 27.917 1.00 93.75 83 CYS A O 1
ATOM 656 N N . ASP A 1 84 ? -13.833 -17.465 28.724 1.00 94.38 84 ASP A N 1
ATOM 657 C CA . ASP A 1 84 ? -14.315 -16.748 27.537 1.00 94.38 84 ASP A CA 1
ATOM 658 C C . ASP A 1 84 ? -13.445 -15.526 27.226 1.00 94.38 84 ASP A C 1
ATOM 660 O O . ASP A 1 84 ? -13.040 -15.321 26.080 1.00 94.38 84 ASP A O 1
ATOM 664 N N . ARG A 1 85 ? -13.058 -14.753 28.253 1.00 95.56 85 ARG A N 1
ATOM 665 C CA . ARG A 1 85 ? -12.129 -13.624 28.089 1.00 95.56 85 ARG A CA 1
ATOM 666 C C . ARG A 1 85 ? -10.785 -14.075 27.520 1.00 95.56 85 ARG A C 1
ATOM 668 O O . ARG A 1 85 ? -10.291 -13.470 26.574 1.00 95.56 85 ARG A O 1
ATOM 675 N N . ARG A 1 86 ? -10.188 -15.136 28.076 1.00 94.69 86 ARG A N 1
ATOM 676 C CA . ARG A 1 86 ? -8.901 -15.668 27.592 1.00 94.69 86 ARG A CA 1
ATOM 677 C C . ARG A 1 86 ? -8.997 -16.153 26.145 1.00 94.69 86 ARG A C 1
ATOM 679 O O . ARG A 1 86 ? -8.065 -15.937 25.371 1.00 94.69 86 ARG A O 1
ATOM 686 N N . LEU A 1 87 ? -10.107 -16.794 25.778 1.00 95.25 87 LEU A N 1
ATOM 687 C CA . LEU A 1 87 ? -10.353 -17.236 24.408 1.00 95.25 87 LEU A CA 1
ATOM 688 C C . LEU A 1 87 ? -10.445 -16.039 23.454 1.00 95.25 87 LEU A C 1
ATOM 690 O O . LEU A 1 87 ? -9.750 -16.026 22.439 1.00 95.25 87 LEU A O 1
ATOM 694 N N . ALA A 1 88 ? -11.226 -15.019 23.814 1.00 91.25 88 ALA A N 1
ATOM 695 C CA . ALA A 1 88 ? -11.365 -13.799 23.024 1.00 91.25 88 ALA A CA 1
ATOM 696 C C . ALA A 1 88 ? -10.020 -13.070 22.850 1.00 91.25 88 ALA A C 1
ATOM 698 O O . ALA A 1 88 ? -9.681 -12.645 21.748 1.00 91.25 88 ALA A O 1
ATOM 699 N N . GLU A 1 89 ? -9.208 -12.979 23.906 1.00 96.38 89 GLU A N 1
ATOM 700 C CA . GLU A 1 89 ? -7.866 -12.383 23.847 1.00 96.38 89 GLU A CA 1
ATOM 701 C C . GLU A 1 89 ? -6.917 -13.172 22.936 1.00 96.38 89 GLU A C 1
ATOM 703 O O . GLU A 1 89 ? -6.171 -12.582 22.149 1.00 96.38 89 GLU A O 1
ATOM 708 N N . SER A 1 90 ? -6.965 -14.505 23.003 1.00 95.19 90 SER A N 1
ATOM 709 C CA . SER A 1 90 ? -6.188 -15.386 22.127 1.00 95.19 90 SER A CA 1
ATOM 710 C C . SER A 1 90 ? -6.581 -15.209 20.656 1.00 95.19 90 SER A C 1
ATOM 712 O O . SER A 1 90 ? -5.718 -15.003 19.799 1.00 95.19 90 SER A O 1
ATOM 714 N N . GLN A 1 91 ? -7.886 -15.204 20.368 1.00 94.56 91 GLN A N 1
ATOM 715 C CA . GLN A 1 91 ? -8.424 -14.989 19.024 1.00 94.56 91 GLN A CA 1
ATOM 716 C C . GLN A 1 91 ? -8.076 -13.599 18.488 1.00 94.56 91 GLN A C 1
ATOM 718 O O . GLN A 1 91 ? -7.614 -13.481 17.357 1.00 94.56 91 GLN A O 1
ATOM 723 N N . HIS A 1 92 ? -8.218 -12.552 19.303 1.00 93.06 92 HIS A N 1
ATOM 724 C CA . HIS A 1 92 ? -7.847 -11.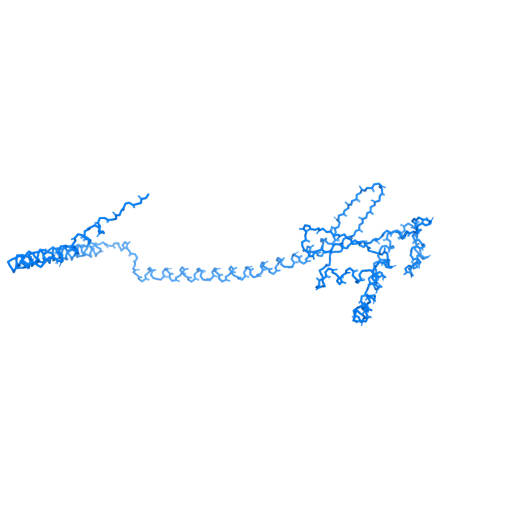193 18.918 1.00 93.06 92 HIS A CA 1
ATOM 725 C C . HIS A 1 92 ? -6.354 -11.091 18.582 1.00 93.06 92 HIS A C 1
ATOM 727 O O . HIS A 1 92 ? -5.972 -10.475 17.588 1.00 93.06 92 HIS A O 1
ATOM 733 N N . LYS A 1 93 ? -5.490 -11.739 19.372 1.00 93.81 93 LYS A N 1
ATOM 734 C CA . LYS A 1 93 ? -4.047 -11.777 19.107 1.00 93.81 93 LYS A CA 1
ATOM 735 C C . LYS A 1 93 ? -3.714 -12.522 17.809 1.00 93.81 93 LYS A C 1
ATOM 737 O O . LYS A 1 93 ? -2.837 -12.071 17.073 1.00 93.81 93 LYS A O 1
ATOM 742 N N . ALA A 1 94 ? -4.400 -13.630 17.523 1.00 93.19 94 ALA A N 1
ATOM 743 C CA . ALA A 1 94 ? -4.247 -14.365 16.268 1.00 93.19 94 ALA A CA 1
ATOM 744 C C . ALA A 1 94 ? -4.699 -13.521 15.066 1.00 93.19 94 ALA A C 1
ATOM 746 O O . ALA A 1 94 ? -3.920 -13.316 14.140 1.00 93.19 94 ALA A O 1
ATOM 747 N N . LEU A 1 95 ? -5.890 -12.919 15.140 1.00 91.38 95 LEU A N 1
ATOM 748 C CA . LEU A 1 95 ? -6.423 -12.041 14.096 1.00 91.38 95 LEU A CA 1
ATOM 749 C C . LEU A 1 95 ? -5.530 -10.821 13.842 1.00 91.38 95 LEU A C 1
ATOM 751 O O . LEU A 1 95 ? -5.317 -10.450 12.692 1.00 91.38 95 LEU A O 1
ATOM 755 N N . ALA A 1 96 ? -4.963 -10.212 14.886 1.00 90.19 96 ALA A N 1
ATOM 756 C CA . ALA A 1 96 ? -4.027 -9.100 14.733 1.00 90.19 96 ALA A CA 1
ATOM 757 C C . ALA A 1 96 ? -2.748 -9.523 13.989 1.00 90.19 96 ALA A C 1
ATOM 759 O O . ALA A 1 96 ? -2.238 -8.779 13.149 1.00 90.19 96 ALA A O 1
ATOM 760 N N . LYS A 1 97 ? -2.241 -10.732 14.263 1.00 91.75 97 LYS A N 1
ATOM 761 C CA . LYS A 1 97 ? -1.089 -11.297 13.551 1.00 91.75 97 LYS A CA 1
ATOM 762 C C . LYS A 1 97 ? -1.422 -11.548 12.078 1.00 91.75 97 LYS A C 1
ATOM 764 O O . LYS A 1 97 ? -0.654 -11.131 11.210 1.00 91.75 97 LYS A O 1
ATOM 769 N N . ASP A 1 98 ? -2.579 -12.142 11.803 1.00 88.25 98 ASP A N 1
ATOM 770 C CA . ASP A 1 98 ? -3.051 -12.397 10.439 1.00 88.25 98 ASP A CA 1
ATOM 771 C C . ASP A 1 98 ? -3.285 -11.088 9.678 1.00 88.25 98 ASP A C 1
ATOM 773 O O . ASP A 1 98 ? -2.930 -10.973 8.510 1.00 88.25 98 ASP A O 1
ATOM 777 N N . GLN A 1 99 ? -3.798 -10.049 10.342 1.00 89.00 99 GLN A N 1
ATOM 778 C CA . GLN A 1 99 ? -3.981 -8.729 9.742 1.00 89.00 99 GLN A CA 1
ATOM 779 C C . GLN A 1 99 ? -2.647 -8.099 9.320 1.00 89.00 99 GLN A C 1
ATOM 781 O O . GLN A 1 99 ? -2.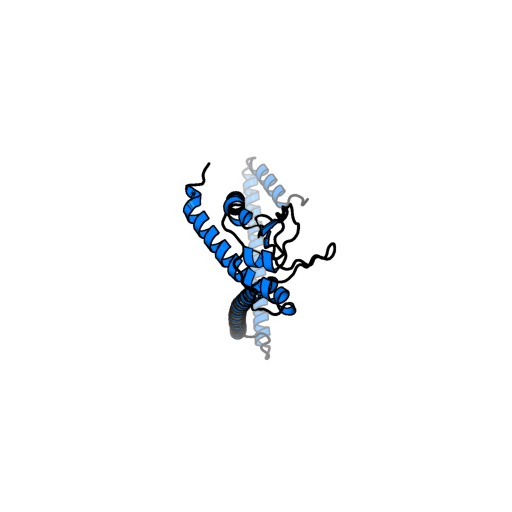563 -7.496 8.249 1.00 89.00 99 GLN A O 1
ATOM 786 N N . ILE A 1 100 ? -1.597 -8.237 10.137 1.00 89.69 100 ILE A N 1
ATOM 787 C CA . ILE A 1 100 ? -0.247 -7.769 9.790 1.00 89.69 100 ILE A CA 1
ATOM 788 C C . ILE A 1 100 ? 0.288 -8.547 8.582 1.00 89.69 100 ILE A C 1
ATOM 790 O O . ILE A 1 100 ? 0.808 -7.941 7.644 1.00 89.69 100 ILE A O 1
ATOM 794 N N . GLN A 1 101 ? 0.125 -9.871 8.574 1.00 87.75 101 GLN A N 1
ATOM 795 C CA . GLN A 1 101 ? 0.574 -10.715 7.470 1.00 87.75 101 GLN A CA 1
ATOM 796 C C . GLN A 1 101 ? -0.186 -10.419 6.168 1.00 87.75 101 GLN A C 1
ATOM 798 O O . GLN A 1 101 ? 0.435 -10.263 5.120 1.00 87.75 101 GLN A O 1
ATOM 803 N N . ASN A 1 102 ? -1.502 -10.226 6.238 1.00 80.56 102 ASN A N 1
ATOM 804 C CA . ASN A 1 102 ? -2.326 -9.846 5.093 1.00 80.56 102 ASN A CA 1
ATOM 805 C C . ASN A 1 102 ? -1.939 -8.473 4.539 1.00 80.56 102 ASN A C 1
ATOM 807 O O . ASN A 1 102 ? -1.844 -8.316 3.326 1.00 80.56 102 ASN A O 1
ATOM 811 N N . LYS A 1 103 ? -1.652 -7.482 5.396 1.00 79.31 103 LYS A N 1
ATOM 812 C CA . LYS A 1 103 ? -1.128 -6.180 4.945 1.00 79.31 103 LYS A CA 1
ATOM 813 C C . LYS A 1 103 ? 0.200 -6.325 4.207 1.00 79.31 103 LYS A C 1
ATOM 815 O O . LYS A 1 103 ? 0.404 -5.656 3.198 1.00 79.31 103 LYS A O 1
ATOM 820 N N . LYS A 1 104 ? 1.084 -7.202 4.689 1.00 86.81 104 LYS A N 1
ATOM 821 C CA . LYS A 1 104 ? 2.354 -7.500 4.022 1.00 86.81 104 LYS A CA 1
ATOM 822 C C . LYS A 1 104 ? 2.123 -8.129 2.644 1.00 86.81 104 LYS A C 1
ATOM 824 O O . LYS A 1 104 ? 2.663 -7.622 1.669 1.00 86.81 104 LYS A O 1
ATOM 829 N N . HIS A 1 105 ? 1.272 -9.153 2.550 1.00 84.00 105 HIS A N 1
ATOM 830 C CA . HIS A 1 105 ? 0.932 -9.775 1.268 1.00 84.00 105 HIS A CA 1
ATOM 831 C C . HIS A 1 105 ? 0.269 -8.786 0.303 1.00 84.00 105 HIS A C 1
ATOM 833 O O . HIS A 1 105 ? 0.591 -8.791 -0.874 1.00 84.00 105 HIS A O 1
ATOM 839 N N . LEU A 1 106 ? -0.614 -7.901 0.778 1.00 77.12 106 LEU A N 1
ATOM 840 C CA . LEU A 1 106 ? -1.215 -6.857 -0.058 1.00 77.12 106 LEU A CA 1
ATOM 841 C C . LEU A 1 106 ? -0.173 -5.872 -0.590 1.00 77.12 106 LEU A C 1
ATOM 843 O O . LEU A 1 106 ? -0.287 -5.446 -1.733 1.00 77.12 106 LEU A O 1
ATOM 847 N N . LEU A 1 107 ? 0.841 -5.522 0.206 1.00 75.19 107 LEU A N 1
ATOM 848 C CA . LEU A 1 107 ? 1.946 -4.680 -0.249 1.00 75.19 107 LEU A CA 1
ATOM 849 C C . LEU A 1 107 ? 2.780 -5.396 -1.321 1.00 75.19 107 LEU A C 1
ATOM 851 O O . LEU A 1 107 ? 3.106 -4.796 -2.338 1.00 75.19 107 LEU A O 1
ATOM 855 N N . GLU A 1 108 ? 3.094 -6.674 -1.112 1.00 75.56 108 GLU A N 1
ATOM 856 C CA . GLU A 1 108 ? 3.830 -7.502 -2.075 1.00 75.56 108 GLU A CA 1
ATOM 857 C C . GLU A 1 108 ? 3.024 -7.702 -3.368 1.00 75.56 108 GLU A C 1
ATOM 859 O O . GLU A 1 108 ? 3.558 -7.527 -4.458 1.00 75.56 108 GLU A O 1
ATOM 864 N N . MET A 1 109 ? 1.719 -7.973 -3.263 1.00 65.62 109 MET A N 1
ATOM 865 C CA . MET A 1 109 ? 0.796 -8.034 -4.398 1.00 65.62 109 MET A CA 1
ATOM 866 C C . MET A 1 109 ? 0.700 -6.689 -5.102 1.00 65.62 109 MET A C 1
ATOM 868 O O . MET A 1 109 ? 0.724 -6.656 -6.319 1.00 65.62 109 MET A O 1
ATOM 872 N N . TYR A 1 110 ? 0.622 -5.577 -4.372 1.00 63.31 110 TYR A N 1
ATOM 873 C CA . TYR A 1 110 ? 0.615 -4.241 -4.960 1.00 63.31 110 TYR A CA 1
ATOM 874 C C . TYR A 1 110 ? 1.916 -3.957 -5.712 1.00 63.31 110 TYR A C 1
ATOM 876 O O . TYR A 1 110 ? 1.873 -3.468 -6.832 1.00 63.31 110 TYR A O 1
ATOM 884 N N . GLN A 1 111 ? 3.070 -4.307 -5.142 1.00 58.50 111 GLN A N 1
ATOM 885 C CA . GLN A 1 111 ? 4.368 -4.175 -5.806 1.00 58.50 111 GLN A CA 1
ATOM 886 C C . GLN A 1 111 ? 4.471 -5.072 -7.045 1.00 58.50 111 GLN A C 1
ATOM 888 O O . GLN A 1 111 ? 4.979 -4.632 -8.072 1.00 58.50 111 GLN A O 1
ATOM 893 N N . TRP A 1 112 ? 3.954 -6.298 -6.976 1.00 69.75 112 TRP A N 1
ATOM 894 C CA . TRP A 1 112 ? 3.913 -7.237 -8.097 1.00 69.75 112 TRP A CA 1
ATOM 895 C C . TRP A 1 112 ? 2.950 -6.785 -9.199 1.00 69.75 112 TRP A C 1
ATOM 897 O O . TRP A 1 112 ? 3.314 -6.783 -10.371 1.00 69.75 112 TRP A O 1
ATOM 907 N N . VAL A 1 113 ? 1.757 -6.315 -8.825 1.00 60.91 113 VAL A N 1
ATOM 908 C CA . VAL A 1 113 ? 0.785 -5.716 -9.739 1.00 60.91 113 VAL A CA 1
ATOM 909 C C . VAL A 1 113 ? 1.372 -4.454 -10.348 1.00 60.91 113 VAL A C 1
ATOM 911 O O . VAL A 1 113 ? 1.273 -4.313 -11.546 1.00 60.91 113 VAL A O 1
ATOM 914 N N . LEU A 1 114 ? 2.045 -3.568 -9.612 1.00 52.06 114 LEU A N 1
ATOM 915 C CA . LEU A 1 114 ? 2.742 -2.419 -10.207 1.00 52.06 114 LEU A CA 1
ATOM 916 C C . LEU A 1 114 ? 3.843 -2.849 -11.183 1.00 52.06 114 LEU A C 1
ATOM 918 O O . LEU A 1 114 ? 3.993 -2.244 -12.242 1.00 52.06 114 LEU A O 1
ATOM 922 N N . ALA A 1 115 ? 4.590 -3.902 -10.847 1.00 55.50 115 ALA A N 1
ATOM 923 C CA . ALA A 1 115 ? 5.591 -4.470 -11.740 1.00 55.50 115 ALA A CA 1
ATOM 924 C C . ALA A 1 115 ? 4.963 -5.065 -13.015 1.00 55.50 115 ALA A C 1
ATOM 926 O O . ALA A 1 115 ? 5.619 -5.055 -14.052 1.00 55.50 115 ALA A O 1
ATOM 927 N N . GLN A 1 116 ? 3.705 -5.520 -12.971 1.00 50.78 116 GLN A N 1
ATOM 928 C CA . GLN A 1 116 ? 2.958 -6.068 -14.115 1.00 50.78 116 GLN A CA 1
ATOM 929 C C . GLN A 1 116 ? 2.015 -5.082 -14.824 1.00 50.78 116 GLN A C 1
ATOM 931 O O . GLN A 1 116 ? 1.718 -5.266 -15.996 1.00 50.78 116 GLN A O 1
ATOM 936 N N . VAL A 1 117 ? 1.567 -4.021 -14.150 1.00 44.41 117 VAL A N 1
ATOM 937 C CA . VAL A 1 117 ? 0.773 -2.891 -14.676 1.00 44.41 117 VAL A CA 1
ATOM 938 C C . VAL A 1 117 ? 1.658 -1.933 -15.480 1.00 44.41 117 VAL A C 1
ATOM 940 O O . VAL A 1 117 ? 1.173 -1.009 -16.124 1.00 44.41 117 VAL A O 1
ATOM 943 N N . SER A 1 118 ? 2.953 -2.232 -15.574 1.00 43.88 118 SER A N 1
ATOM 944 C CA . SER A 1 118 ? 3.828 -1.780 -16.657 1.00 43.88 118 SER A CA 1
ATOM 945 C C . SER A 1 118 ? 3.379 -2.241 -18.065 1.00 43.88 118 SER A C 1
ATOM 947 O O . SER A 1 118 ? 4.113 -2.030 -19.028 1.00 43.88 118 SER A O 1
ATOM 949 N N . LEU A 1 119 ? 2.178 -2.821 -18.226 1.00 44.53 119 LEU A N 1
ATOM 950 C CA . LEU A 1 119 ? 1.664 -3.317 -19.501 1.00 44.53 119 LEU A CA 1
ATOM 951 C C . LEU A 1 119 ? 0.337 -2.677 -19.946 1.00 44.53 119 LEU A C 1
ATOM 953 O O . LEU A 1 119 ? -0.719 -2.859 -19.346 1.00 44.53 119 LEU A O 1
ATOM 957 N N . GLN A 1 120 ? 0.472 -2.012 -21.099 1.00 41.78 120 GLN A N 1
ATOM 958 C CA . GLN A 1 120 ? -0.462 -1.911 -22.226 1.00 41.78 120 GLN A CA 1
ATOM 959 C C . GLN A 1 120 ? -1.769 -1.128 -22.030 1.00 41.78 120 GLN A C 1
ATOM 961 O O . GLN A 1 120 ? -2.824 -1.674 -21.720 1.00 41.78 120 GLN A O 1
ATOM 966 N N . MET A 1 121 ? -1.734 0.151 -22.420 1.00 41.38 121 MET A N 1
ATOM 967 C CA . MET A 1 121 ? -2.836 0.685 -23.225 1.00 41.38 121 MET A CA 1
ATOM 968 C C . MET A 1 121 ? -2.394 0.666 -24.684 1.00 41.38 121 MET A C 1
ATOM 970 O O . MET A 1 121 ? -1.497 1.412 -25.066 1.00 41.38 121 MET A O 1
ATOM 974 N N . THR A 1 122 ? -3.016 -0.191 -25.482 1.00 40.16 122 THR A N 1
ATOM 975 C CA . THR A 1 122 ? -2.951 -0.138 -26.939 1.00 40.16 122 THR A CA 1
ATOM 976 C C . THR A 1 122 ? -4.036 0.809 -27.429 1.00 40.16 122 THR A C 1
ATOM 978 O O . THR A 1 122 ? -5.216 0.626 -27.129 1.00 40.16 122 THR A O 1
ATOM 981 N N . PHE A 1 123 ? -3.645 1.830 -28.188 1.00 44.62 123 PHE A N 1
ATOM 982 C CA . PHE A 1 123 ? -4.583 2.602 -28.993 1.00 44.62 123 PHE A CA 1
ATOM 983 C C . PHE A 1 123 ? -4.244 2.364 -30.457 1.00 44.62 123 PHE A C 1
ATOM 985 O O . PHE A 1 123 ? -3.093 2.511 -30.863 1.00 44.62 123 PHE A O 1
ATOM 992 N N . SER A 1 124 ? -5.242 1.940 -31.224 1.00 37.12 124 SER A N 1
ATOM 993 C CA . SER A 1 124 ? -5.122 1.694 -32.654 1.00 37.12 124 SER A CA 1
ATOM 994 C C . SER A 1 124 ? -5.874 2.790 -33.391 1.00 37.12 124 SER A C 1
ATOM 996 O O . SER A 1 124 ? -7.105 2.778 -33.430 1.00 37.12 124 SER A O 1
ATOM 998 N N . GLU A 1 125 ? -5.143 3.722 -33.989 1.00 36.56 125 GLU A N 1
ATOM 999 C CA . GLU A 1 125 ? -5.709 4.694 -34.919 1.00 36.56 125 GLU A CA 1
ATOM 1000 C C . GLU A 1 125 ? -4.806 4.760 -36.159 1.00 36.56 125 GLU A C 1
ATOM 1002 O O . GLU A 1 125 ? -3.587 4.871 -36.056 1.00 36.56 125 GLU A O 1
ATOM 1007 N N . ASN A 1 126 ? -5.404 4.610 -37.346 1.00 36.47 126 ASN A N 1
ATOM 1008 C CA . ASN A 1 126 ? -4.735 4.701 -38.653 1.00 36.47 126 ASN A CA 1
ATOM 1009 C C . ASN A 1 126 ? -3.528 3.764 -38.889 1.00 36.47 126 ASN A C 1
ATOM 1011 O O . ASN A 1 126 ? -2.610 4.120 -39.620 1.00 36.47 126 ASN A O 1
ATOM 1015 N N . GLY A 1 127 ? -3.536 2.548 -38.328 1.00 38.41 127 GLY A N 1
ATOM 1016 C CA . GLY A 1 127 ? -2.548 1.508 -38.662 1.00 38.41 127 GLY A CA 1
ATOM 1017 C C . GLY A 1 127 ? -1.223 1.572 -37.894 1.00 38.41 127 GLY A C 1
ATOM 1018 O O . GLY A 1 127 ? -0.319 0.801 -38.205 1.00 38.41 127 GLY A O 1
ATOM 1019 N N . TYR A 1 128 ? -1.117 2.430 -36.878 1.00 36.62 128 TYR A N 1
ATOM 1020 C CA . TYR A 1 128 ? 0.022 2.478 -35.960 1.00 36.62 128 TYR A CA 1
ATOM 1021 C C . TYR A 1 128 ? -0.335 1.822 -34.619 1.00 36.62 128 TYR A C 1
ATOM 1023 O O . TYR A 1 128 ? -1.426 2.039 -34.088 1.00 36.62 128 TYR A O 1
ATOM 1031 N N . THR A 1 129 ? 0.599 1.046 -34.063 1.00 33.75 129 THR A N 1
ATOM 1032 C CA . THR A 1 129 ? 0.495 0.439 -32.727 1.00 33.75 129 THR A CA 1
ATOM 1033 C C . THR A 1 129 ? 1.591 1.036 -31.852 1.00 33.75 129 THR A C 1
ATOM 1035 O O . THR A 1 129 ? 2.770 0.816 -32.109 1.00 33.75 129 THR A O 1
ATOM 1038 N N . LEU A 1 130 ? 1.214 1.809 -30.833 1.00 39.28 130 LEU A N 1
ATOM 1039 C CA . LEU A 1 130 ? 2.142 2.319 -29.821 1.00 39.28 130 LEU A CA 1
ATOM 1040 C C . LEU A 1 130 ? 2.007 1.474 -28.555 1.00 39.28 130 LEU A C 1
ATOM 1042 O O . LEU A 1 130 ? 0.923 1.370 -27.981 1.00 39.28 130 LEU A O 1
ATOM 1046 N N . GLU A 1 131 ? 3.117 0.903 -28.104 1.00 42.66 131 GLU A N 1
ATOM 1047 C CA . GLU A 1 131 ? 3.224 0.221 -26.820 1.00 42.66 131 GLU A CA 1
ATOM 1048 C C . GLU A 1 131 ? 4.295 0.936 -26.002 1.00 42.66 131 GLU A C 1
ATOM 1050 O O . GLU A 1 131 ? 5.438 0.953 -26.444 1.00 42.66 131 GLU A O 1
ATOM 1055 N N . TYR A 1 132 ? 3.923 1.551 -24.866 1.00 46.78 132 TYR A N 1
ATOM 1056 C CA . TYR A 1 132 ? 4.731 1.689 -23.635 1.00 46.78 132 TYR A CA 1
ATOM 1057 C C . TYR A 1 132 ? 4.257 2.866 -22.758 1.00 46.78 132 TYR A C 1
ATOM 1059 O O . TYR A 1 132 ? 4.244 4.023 -23.178 1.00 46.78 132 TYR A O 1
ATOM 1067 N N . ILE A 1 133 ? 3.896 2.586 -21.498 1.00 47.16 133 ILE A N 1
ATOM 1068 C CA . ILE A 1 133 ? 3.547 3.601 -20.490 1.00 47.16 133 ILE A CA 1
ATOM 1069 C C . ILE A 1 133 ? 4.461 3.413 -19.285 1.00 47.16 133 ILE A C 1
ATOM 1071 O O . ILE A 1 133 ? 4.324 2.449 -18.535 1.00 47.16 133 ILE A O 1
ATOM 1075 N N . ARG A 1 134 ? 5.357 4.377 -19.053 1.00 50.34 134 ARG A N 1
ATOM 1076 C CA . ARG A 1 134 ? 6.145 4.451 -17.820 1.00 50.34 134 ARG A CA 1
ATOM 1077 C C . ARG A 1 134 ? 5.551 5.522 -16.915 1.00 50.34 134 ARG A C 1
ATOM 1079 O O . ARG A 1 134 ? 5.717 6.716 -17.152 1.00 50.34 134 ARG A O 1
ATOM 1086 N N . GLN A 1 135 ? 4.869 5.100 -15.855 1.00 49.00 135 GLN A N 1
ATOM 1087 C CA . GLN A 1 135 ? 4.477 6.014 -14.784 1.00 49.00 135 GLN A CA 1
ATOM 1088 C C . GLN A 1 135 ? 5.666 6.222 -13.842 1.00 49.00 135 GLN A C 1
ATOM 1090 O O . GLN A 1 135 ? 6.261 5.259 -13.360 1.00 49.00 135 GLN A O 1
ATOM 1095 N N . ALA A 1 136 ? 6.021 7.480 -13.588 1.00 54.50 136 ALA A N 1
ATOM 1096 C CA . ALA A 1 136 ? 7.070 7.844 -12.646 1.00 54.50 136 ALA A CA 1
ATOM 1097 C C . ALA A 1 136 ? 6.527 8.880 -11.661 1.00 54.50 136 ALA A C 1
ATOM 1099 O O . ALA A 1 136 ? 5.937 9.879 -12.065 1.00 54.50 136 ALA A O 1
ATOM 1100 N N . VAL A 1 137 ? 6.739 8.642 -10.368 1.00 51.78 137 VAL A N 1
ATOM 1101 C CA . VAL A 1 137 ? 6.424 9.616 -9.319 1.00 51.78 137 VAL A CA 1
ATOM 1102 C C . VAL A 1 137 ? 7.656 10.488 -9.107 1.00 51.78 137 VAL A C 1
ATOM 1104 O O . VAL A 1 137 ? 8.743 9.975 -8.837 1.00 51.78 137 VAL A O 1
ATOM 1107 N N . SER A 1 138 ? 7.493 11.803 -9.239 1.00 61.28 138 SER A N 1
ATOM 1108 C CA . SER A 1 138 ? 8.556 12.778 -9.003 1.00 61.28 138 SER A CA 1
ATOM 1109 C C . SER A 1 138 ? 8.251 13.610 -7.763 1.00 61.28 138 SER A C 1
ATOM 1111 O O . SER A 1 138 ? 7.103 13.958 -7.505 1.00 61.28 138 SER A O 1
ATOM 1113 N N . THR A 1 139 ? 9.290 13.951 -7.004 1.00 67.88 139 THR A N 1
ATOM 1114 C CA . THR A 1 139 ? 9.212 14.936 -5.915 1.00 67.88 139 THR A CA 1
ATOM 1115 C C . THR A 1 139 ? 9.412 16.371 -6.411 1.00 67.88 139 THR A C 1
ATOM 1117 O O . THR A 1 139 ? 9.390 17.304 -5.611 1.00 67.88 139 THR A O 1
ATOM 1120 N N . TRP A 1 140 ? 9.654 16.562 -7.712 1.00 70.25 140 TRP A N 1
ATOM 1121 C CA . TRP A 1 140 ? 9.824 17.880 -8.326 1.00 70.25 140 TRP A CA 1
ATOM 1122 C C . TRP A 1 140 ? 8.470 18.543 -8.582 1.00 70.25 140 TRP A C 1
ATOM 1124 O O . TRP A 1 140 ? 7.482 17.859 -8.848 1.00 70.25 140 TRP A O 1
ATOM 1134 N N . SER A 1 141 ? 8.429 19.878 -8.530 1.00 76.50 141 SER A N 1
ATOM 1135 C CA . SER A 1 141 ? 7.251 20.625 -8.973 1.00 76.50 141 SER A CA 1
ATOM 1136 C C . SER A 1 141 ? 7.046 20.457 -10.482 1.00 76.50 141 SER A C 1
ATOM 1138 O O . SER A 1 141 ? 7.980 20.116 -11.216 1.00 76.50 141 SER A O 1
ATOM 1140 N N . LEU A 1 142 ? 5.826 20.730 -10.953 1.00 67.62 142 LEU A N 1
ATOM 1141 C CA . LEU A 1 142 ? 5.508 20.694 -12.381 1.00 67.62 142 LEU A CA 1
ATOM 1142 C C . LEU A 1 142 ? 6.418 21.636 -13.184 1.00 67.62 142 LEU A C 1
ATOM 1144 O O . LEU A 1 142 ? 6.946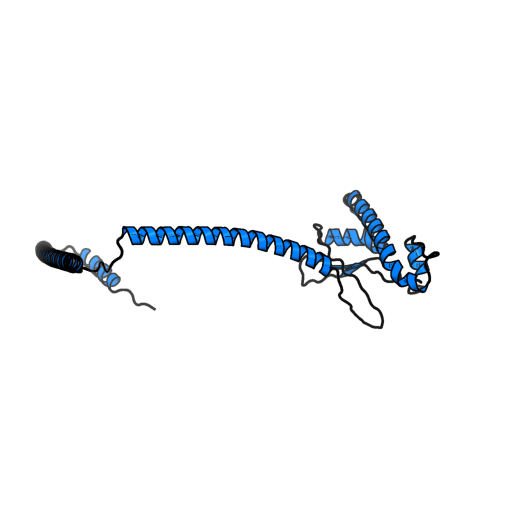 21.233 -14.212 1.00 67.62 142 LEU A O 1
ATOM 1148 N N . GLU A 1 143 ? 6.662 22.849 -12.684 1.00 74.19 143 GLU A N 1
ATOM 1149 C CA . GLU A 1 143 ? 7.543 23.838 -13.321 1.00 74.19 143 GLU A CA 1
ATOM 1150 C C . GLU A 1 143 ? 8.979 23.322 -13.464 1.00 74.19 143 GLU A C 1
ATOM 1152 O O . GLU A 1 143 ? 9.551 23.380 -14.549 1.00 74.19 143 GLU A O 1
ATOM 1157 N N . THR A 1 144 ? 9.545 22.733 -12.403 1.00 73.75 144 THR A N 1
ATOM 1158 C CA . THR A 1 144 ? 10.888 22.131 -12.460 1.00 73.75 144 THR A CA 1
ATOM 1159 C C . THR A 1 144 ? 10.936 20.946 -13.425 1.00 73.75 144 THR A C 1
ATOM 1161 O O . THR A 1 144 ? 11.948 20.712 -14.079 1.00 73.75 144 THR A O 1
ATOM 1164 N N . PHE A 1 145 ? 9.851 20.178 -13.528 1.00 74.81 145 PHE A N 1
ATOM 1165 C CA . PHE A 1 145 ? 9.779 19.065 -14.467 1.00 74.81 145 PHE A CA 1
ATOM 1166 C C . PHE A 1 145 ? 9.691 19.533 -15.925 1.00 74.81 145 PHE A C 1
ATOM 1168 O O . PHE A 1 145 ? 10.370 18.968 -16.779 1.00 74.81 145 PHE A O 1
ATOM 1175 N N . VAL A 1 146 ? 8.895 20.566 -16.210 1.00 74.88 146 VAL A N 1
ATOM 1176 C CA . VAL A 1 146 ? 8.791 21.171 -17.548 1.00 74.88 146 VAL A CA 1
ATOM 1177 C C . VAL A 1 146 ? 10.134 21.755 -17.978 1.00 74.88 146 VAL A C 1
ATOM 1179 O O . VAL A 1 146 ? 10.561 21.539 -19.109 1.00 74.88 146 VAL A O 1
ATOM 1182 N N . ASP A 1 147 ? 10.826 22.436 -17.067 1.00 80.00 147 ASP A N 1
ATOM 1183 C CA . ASP A 1 147 ? 12.152 22.987 -17.327 1.00 80.00 147 ASP A CA 1
ATOM 1184 C C . ASP A 1 147 ? 13.184 21.888 -17.626 1.00 80.00 147 ASP A C 1
ATOM 1186 O O . ASP A 1 147 ? 13.839 21.909 -18.669 1.00 80.00 147 ASP A O 1
ATOM 1190 N N . TYR A 1 148 ? 13.242 20.851 -16.782 1.00 80.00 148 TYR A N 1
ATOM 1191 C CA . TYR A 1 148 ? 14.047 19.655 -17.040 1.00 80.00 148 TYR A CA 1
ATOM 1192 C C . TYR A 1 148 ? 13.747 19.050 -18.411 1.00 80.00 148 TYR A C 1
ATOM 1194 O O . TYR A 1 148 ? 14.668 18.760 -19.175 1.00 80.00 148 TYR A O 1
ATOM 1202 N N . TYR A 1 149 ? 12.469 18.869 -18.740 1.00 75.44 149 TYR A N 1
ATOM 1203 C CA . TYR A 1 149 ? 12.064 18.287 -20.009 1.00 75.44 149 TYR A CA 1
ATOM 1204 C C . TYR A 1 149 ? 12.549 19.123 -21.195 1.00 75.44 149 TYR A C 1
ATOM 1206 O O . TYR A 1 149 ? 13.211 18.581 -22.076 1.00 75.44 149 TYR A O 1
ATOM 1214 N N . ASN A 1 150 ? 12.297 20.433 -21.192 1.00 77.38 150 ASN A N 1
ATOM 1215 C CA . ASN A 1 150 ? 12.693 21.321 -22.285 1.00 77.38 150 ASN A CA 1
ATOM 1216 C C . ASN A 1 150 ? 14.210 21.356 -22.488 1.00 77.38 150 ASN A C 1
ATOM 1218 O O . ASN A 1 150 ? 14.679 21.383 -23.623 1.00 77.38 150 ASN A O 1
ATOM 1222 N N . GLN A 1 151 ? 14.976 21.327 -21.398 1.00 78.75 151 GLN A N 1
ATOM 1223 C CA . GLN A 1 151 ? 16.432 21.415 -21.460 1.00 78.75 151 GLN A CA 1
ATOM 1224 C C . GLN A 1 151 ? 17.121 20.086 -21.777 1.00 78.75 151 GLN A C 1
ATOM 1226 O O . GLN A 1 151 ? 18.286 20.092 -22.169 1.00 78.75 151 GLN A O 1
ATOM 1231 N N . THR A 1 152 ? 16.445 18.950 -21.579 1.00 77.06 152 THR A N 1
ATOM 1232 C CA . THR A 1 152 ? 17.105 17.639 -21.663 1.00 77.06 152 THR A CA 1
ATOM 1233 C C . THR A 1 152 ? 16.373 16.597 -22.491 1.00 77.06 152 THR A C 1
ATOM 1235 O O . THR A 1 152 ? 16.983 15.989 -23.361 1.00 77.06 152 THR A O 1
ATOM 1238 N N . LEU A 1 153 ? 15.083 16.375 -22.248 1.00 73.38 153 LEU A N 1
ATOM 1239 C CA . LEU A 1 153 ? 14.336 15.279 -22.866 1.00 73.38 153 LEU A CA 1
ATOM 1240 C C . LEU A 1 153 ? 13.734 15.674 -24.217 1.00 73.38 153 LEU A C 1
ATOM 1242 O O . LEU A 1 153 ? 13.624 14.832 -25.102 1.00 73.38 153 LEU A O 1
ATOM 1246 N N . LEU A 1 154 ? 13.392 16.951 -24.396 1.00 71.06 154 LEU A N 1
ATOM 1247 C CA . LEU A 1 154 ? 12.884 17.482 -25.656 1.00 71.06 154 LEU A CA 1
ATOM 1248 C C . LEU A 1 154 ? 13.925 17.384 -26.794 1.00 71.06 154 LEU A C 1
ATOM 1250 O O . LEU A 1 154 ? 13.552 16.916 -27.869 1.00 71.06 154 LEU A O 1
ATOM 1254 N N . PRO A 1 155 ? 15.219 17.725 -26.592 1.00 69.81 155 PRO A N 1
ATOM 1255 C CA . PRO A 1 155 ? 16.258 17.503 -27.601 1.00 69.81 155 PRO A CA 1
ATOM 1256 C C . PRO A 1 155 ? 16.458 16.034 -27.987 1.00 69.81 155 PRO A C 1
ATOM 1258 O O . PRO A 1 155 ? 16.837 15.759 -29.120 1.00 69.81 155 PRO A O 1
ATOM 1261 N N . LEU A 1 156 ? 16.194 15.100 -27.067 1.00 67.69 156 LEU A N 1
ATOM 1262 C CA . LEU A 1 156 ? 16.290 13.663 -27.336 1.00 67.69 156 LEU A CA 1
ATOM 1263 C C . LEU A 1 156 ? 15.110 13.135 -28.165 1.00 67.69 156 LEU A C 1
ATOM 1265 O O . LEU A 1 156 ? 15.163 11.998 -28.618 1.00 67.69 156 LEU A O 1
ATOM 1269 N N . GLN A 1 157 ? 14.039 13.927 -28.329 1.00 65.44 157 GLN A N 1
ATOM 1270 C CA . GLN A 1 157 ? 12.816 13.584 -29.074 1.00 65.44 157 GLN A CA 1
ATOM 1271 C C . GLN A 1 157 ? 12.173 12.243 -28.668 1.00 65.44 157 GLN A C 1
ATOM 1273 O O . GLN A 1 157 ? 11.312 11.717 -29.364 1.00 65.44 157 GLN A O 1
ATOM 1278 N N . CYS A 1 158 ? 12.557 11.698 -27.513 1.00 59.09 158 CYS A N 1
ATOM 1279 C CA . CYS A 1 158 ? 12.221 10.340 -27.098 1.00 59.09 158 CYS A CA 1
ATOM 1280 C C . CYS A 1 158 ? 11.034 10.290 -26.133 1.00 59.09 158 CYS A C 1
ATOM 1282 O O . CYS A 1 158 ? 10.689 9.226 -25.631 1.00 59.09 158 CYS A O 1
ATOM 1284 N N . ALA A 1 159 ? 10.422 11.427 -25.808 1.00 59.47 159 ALA A N 1
ATOM 1285 C CA . ALA A 1 159 ? 9.316 11.496 -24.867 1.00 59.47 159 ALA A CA 1
ATOM 1286 C C . ALA A 1 159 ? 8.283 12.524 -25.326 1.00 59.47 159 ALA A C 1
ATOM 1288 O O . ALA A 1 159 ? 8.642 13.589 -25.811 1.00 59.47 159 ALA A O 1
ATOM 1289 N N . VAL A 1 160 ? 7.006 12.210 -25.125 1.00 58.09 160 VAL A N 1
ATOM 1290 C CA . VAL A 1 160 ? 5.888 13.148 -25.241 1.00 58.09 160 VAL A CA 1
ATOM 1291 C C . VAL A 1 160 ? 5.225 13.237 -23.870 1.00 58.09 160 VAL A C 1
ATOM 1293 O O . VAL A 1 160 ? 4.841 12.220 -23.282 1.00 58.09 160 VAL A O 1
ATOM 1296 N N . ILE A 1 161 ? 5.108 14.455 -23.341 1.00 56.38 161 ILE A N 1
ATOM 1297 C CA . ILE A 1 161 ? 4.412 14.701 -22.075 1.00 56.38 161 ILE A CA 1
ATOM 1298 C C . ILE A 1 161 ? 2.923 14.859 -22.355 1.00 56.38 161 ILE A C 1
ATOM 1300 O O . ILE A 1 161 ? 2.514 15.748 -23.100 1.00 56.38 161 ILE A O 1
ATOM 1304 N N . TYR A 1 162 ? 2.112 14.044 -21.686 1.00 50.81 162 TYR A N 1
ATOM 1305 C CA . TYR A 1 162 ? 0.674 14.244 -21.599 1.00 50.81 162 TYR A CA 1
ATOM 1306 C C . TYR A 1 162 ? 0.291 14.689 -20.184 1.00 50.81 162 TYR A C 1
ATOM 1308 O O . TYR A 1 162 ? 0.702 14.084 -19.186 1.00 50.81 162 TYR A O 1
ATOM 1316 N N . PHE A 1 163 ? -0.521 15.743 -20.099 1.00 49.50 163 PHE A N 1
ATOM 1317 C CA . PHE A 1 163 ? -1.070 16.244 -18.844 1.00 49.50 163 PHE A CA 1
ATOM 1318 C C . PHE A 1 163 ? -2.573 15.971 -18.770 1.00 49.50 163 PHE A C 1
ATOM 1320 O O . PHE A 1 163 ? -3.320 16.371 -19.662 1.00 49.50 163 PHE A O 1
ATOM 1327 N N . ASP A 1 164 ? -3.006 15.331 -17.681 1.00 49.62 164 ASP A N 1
ATOM 1328 C CA . ASP A 1 164 ? -4.418 15.165 -17.343 1.00 49.62 164 ASP A CA 1
ATOM 1329 C C . ASP A 1 164 ? -4.773 16.095 -16.166 1.00 49.62 164 ASP A C 1
ATOM 1331 O O . ASP A 1 164 ? -4.358 15.829 -15.034 1.00 49.62 164 ASP A O 1
ATOM 1335 N N . PRO A 1 165 ? -5.542 17.177 -16.391 1.00 48.28 165 PRO A N 1
ATOM 1336 C CA . PRO A 1 165 ? -5.908 18.121 -15.336 1.00 48.28 165 PRO A CA 1
ATOM 1337 C C . PRO A 1 165 ? -6.828 17.518 -14.264 1.00 48.28 165 PRO A C 1
ATOM 1339 O O . PRO A 1 165 ? -6.996 18.123 -13.207 1.00 48.28 165 PRO A O 1
ATOM 1342 N N . THR A 1 166 ? -7.438 16.355 -14.513 1.00 49.19 166 THR A N 1
ATOM 1343 C CA . THR A 1 166 ? -8.341 15.692 -13.559 1.00 49.19 166 THR A CA 1
ATOM 1344 C C . THR A 1 166 ? -7.599 14.866 -12.507 1.00 49.19 166 THR A C 1
ATOM 1346 O O . THR A 1 166 ? -8.183 14.522 -11.478 1.00 49.19 166 THR A O 1
ATOM 1349 N N . ILE A 1 167 ? -6.305 14.589 -12.720 1.00 51.78 167 ILE A N 1
ATOM 1350 C CA . ILE A 1 167 ? -5.463 13.813 -11.806 1.00 51.78 167 ILE A CA 1
ATOM 1351 C C . ILE A 1 167 ? -4.386 14.742 -11.221 1.00 51.78 167 ILE A C 1
ATOM 1353 O O . ILE A 1 167 ? -3.388 15.031 -11.885 1.00 51.78 167 ILE A O 1
ATOM 1357 N N . PRO A 1 168 ? -4.546 15.229 -9.977 1.00 41.47 168 PRO A N 1
ATOM 1358 C CA . PRO A 1 168 ? -3.586 16.156 -9.396 1.00 41.47 168 PRO A CA 1
ATOM 1359 C C . PRO A 1 168 ? -2.201 15.502 -9.261 1.00 41.47 168 PRO A C 1
ATOM 1361 O O . PRO A 1 168 ? -2.063 14.441 -8.655 1.00 41.47 168 PRO A O 1
ATOM 1364 N N . LEU A 1 169 ? -1.177 16.182 -9.796 1.00 47.81 169 LEU A N 1
ATOM 1365 C CA . LEU A 1 169 ? 0.261 15.887 -9.643 1.00 47.81 169 LEU A CA 1
ATOM 1366 C C . LEU A 1 169 ? 0.795 14.625 -10.350 1.00 47.81 169 LEU A C 1
ATOM 1368 O O . LEU A 1 169 ? 1.883 14.157 -10.015 1.00 47.81 169 LEU A O 1
ATOM 1372 N N . VAL A 1 170 ? 0.092 14.097 -11.356 1.00 44.47 170 VAL A N 1
ATOM 1373 C CA . VAL A 1 170 ? 0.578 12.956 -12.152 1.00 44.47 170 VAL A CA 1
ATOM 1374 C C . VAL A 1 170 ? 0.898 13.400 -13.578 1.00 44.47 170 VAL A C 1
ATOM 1376 O O . VAL A 1 170 ? 0.007 13.535 -14.412 1.00 44.47 170 VAL A O 1
ATOM 1379 N N . THR A 1 171 ? 2.181 13.594 -13.888 1.00 43.84 171 THR A N 1
ATOM 1380 C CA . THR A 1 171 ? 2.646 13.703 -15.279 1.00 43.84 171 THR A CA 1
ATOM 1381 C C . THR A 1 171 ? 2.763 12.308 -15.885 1.00 43.84 171 THR A C 1
ATOM 1383 O O . THR A 1 171 ? 3.482 11.448 -15.368 1.00 43.84 171 THR A O 1
ATOM 1386 N N . ARG A 1 172 ? 2.056 12.067 -16.995 1.00 46.50 172 ARG A N 1
ATOM 1387 C CA . ARG A 1 172 ? 2.203 10.838 -17.780 1.00 46.50 172 ARG A CA 1
ATOM 1388 C C . ARG A 1 172 ? 3.209 11.099 -18.892 1.00 46.50 172 ARG A C 1
ATOM 1390 O O . ARG A 1 172 ? 2.990 11.955 -19.745 1.00 46.50 172 ARG A O 1
ATOM 1397 N N . ASN A 1 173 ? 4.308 10.356 -18.867 1.00 46.41 173 ASN A N 1
ATOM 1398 C CA . ASN A 1 173 ? 5.318 10.403 -19.914 1.00 46.41 173 ASN A CA 1
ATOM 1399 C C . ASN A 1 173 ? 5.116 9.196 -20.825 1.00 46.41 173 ASN A C 1
ATOM 1401 O O . ASN A 1 173 ? 5.173 8.054 -20.363 1.00 46.41 173 ASN A O 1
ATOM 1405 N N . VAL A 1 174 ? 4.878 9.455 -22.106 1.00 49.12 174 VAL A N 1
ATOM 1406 C CA . VAL A 1 174 ? 4.933 8.423 -23.140 1.00 49.12 174 VAL A CA 1
ATOM 1407 C C . VAL A 1 174 ? 6.334 8.490 -23.721 1.00 49.12 174 VAL A C 1
ATOM 1409 O O . VAL A 1 174 ? 6.706 9.511 -24.296 1.00 49.12 174 VAL A O 1
ATOM 1412 N N . LEU A 1 175 ? 7.136 7.444 -23.517 1.00 52.00 175 LEU A N 1
ATOM 1413 C CA . LEU A 1 175 ? 8.399 7.323 -24.238 1.00 52.00 175 LEU A CA 1
ATOM 1414 C C . LEU A 1 175 ? 8.039 6.900 -25.662 1.00 52.00 175 LEU A C 1
ATOM 1416 O O . LEU A 1 175 ? 7.391 5.868 -25.844 1.00 52.00 175 LEU A O 1
ATOM 1420 N N . LEU A 1 176 ? 8.386 7.716 -26.650 1.00 51.72 176 LEU A N 1
ATOM 1421 C CA . LEU A 1 176 ? 8.108 7.386 -28.037 1.00 51.72 176 LEU A CA 1
ATOM 1422 C C . LEU A 1 176 ? 9.163 6.367 -28.487 1.00 51.72 176 LEU A C 1
ATOM 1424 O O . LEU A 1 176 ? 10.326 6.713 -28.652 1.00 51.72 176 LEU A O 1
ATOM 1428 N N . LEU A 1 177 ? 8.747 5.108 -28.633 1.00 50.72 177 LEU A N 1
ATOM 1429 C CA . LEU A 1 177 ? 9.545 4.018 -29.211 1.00 50.72 177 LEU A CA 1
ATOM 1430 C C . LEU A 1 177 ? 9.335 3.892 -30.729 1.00 50.72 177 LEU A C 1
ATOM 1432 O O . LEU A 1 177 ? 9.643 2.855 -31.312 1.00 50.72 177 LEU A O 1
ATOM 1436 N N . SER A 1 178 ? 8.730 4.898 -31.365 1.00 50.25 178 SER A N 1
ATOM 1437 C CA . SER A 1 178 ? 8.589 4.916 -32.818 1.00 50.25 178 SER A CA 1
ATOM 1438 C C . SER A 1 178 ? 9.823 5.528 -33.455 1.00 50.25 178 SER A C 1
ATOM 1440 O O . SER A 1 178 ? 10.461 6.389 -32.851 1.00 50.25 178 SER A O 1
ATOM 1442 N N . GLN A 1 179 ? 10.069 5.138 -34.705 1.00 55.31 179 GLN A N 1
ATOM 1443 C CA . GLN A 1 179 ? 11.127 5.702 -35.528 1.00 55.31 179 GLN A CA 1
ATOM 1444 C C . GLN A 1 179 ? 11.130 7.236 -35.466 1.00 55.31 179 GLN A C 1
ATOM 1446 O O . GLN A 1 179 ? 10.069 7.867 -35.571 1.00 55.31 179 GLN A O 1
ATOM 1451 N N . LEU A 1 180 ? 12.310 7.827 -35.272 1.00 56.81 180 LEU A N 1
ATOM 1452 C CA . LEU A 1 180 ? 12.490 9.278 -35.291 1.00 56.81 180 LEU A CA 1
ATOM 1453 C C . LEU A 1 180 ? 11.924 9.885 -36.582 1.00 56.81 180 LEU A C 1
ATOM 1455 O O . LEU A 1 180 ? 11.917 9.271 -37.647 1.00 56.81 180 LEU A O 1
ATOM 1459 N N . PHE A 1 181 ? 11.448 11.123 -36.486 1.00 58.72 181 PHE A N 1
ATOM 1460 C CA . PHE A 1 181 ? 10.807 11.826 -37.590 1.00 58.72 181 PHE A CA 1
ATOM 1461 C C . PHE A 1 181 ? 11.559 13.115 -37.910 1.00 58.72 181 PHE A C 1
ATOM 1463 O O . PHE A 1 181 ? 11.912 13.883 -37.015 1.00 58.72 181 PHE A O 1
ATOM 1470 N N . THR A 1 182 ? 11.738 13.405 -39.197 1.00 56.34 182 THR A N 1
ATOM 1471 C CA . THR A 1 182 ? 12.225 14.708 -39.657 1.00 56.34 182 THR A CA 1
ATOM 1472 C C . THR A 1 182 ? 11.137 15.438 -40.434 1.00 56.34 182 THR A C 1
ATOM 1474 O O . THR A 1 182 ? 10.397 14.850 -41.219 1.00 56.34 182 THR A O 1
ATOM 1477 N N . ALA A 1 183 ? 11.072 16.762 -40.276 1.00 48.06 183 ALA A N 1
ATOM 1478 C CA . ALA A 1 183 ? 10.102 17.595 -40.993 1.00 48.06 183 ALA A CA 1
ATOM 1479 C C . ALA A 1 183 ? 10.269 17.558 -42.526 1.00 48.06 183 ALA A C 1
ATOM 1481 O O . ALA A 1 183 ? 9.363 17.965 -43.250 1.00 48.06 183 ALA A O 1
ATOM 1482 N N . LYS A 1 184 ? 11.434 17.113 -43.012 1.00 50.72 184 LYS A N 1
ATOM 1483 C CA . LYS A 1 184 ? 11.794 17.085 -44.429 1.00 50.72 184 LYS A CA 1
ATOM 1484 C C . LYS A 1 184 ? 11.561 15.714 -45.066 1.00 50.72 184 LYS A C 1
ATOM 1486 O O . LYS A 1 184 ? 11.004 15.662 -46.157 1.00 50.72 184 LYS A O 1
ATOM 1491 N N . ASP A 1 185 ? 11.978 14.643 -44.393 1.00 53.81 185 ASP A N 1
ATOM 1492 C CA . ASP A 1 185 ? 12.068 13.301 -44.980 1.00 53.81 185 ASP A CA 1
ATOM 1493 C C . ASP A 1 185 ? 11.056 12.312 -44.368 1.00 53.81 185 ASP A C 1
ATOM 1495 O O . ASP A 1 185 ? 10.916 11.189 -44.842 1.00 53.81 185 ASP A O 1
ATOM 1499 N N . GLY A 1 186 ? 10.279 12.739 -43.366 1.00 59.41 186 GLY A N 1
ATOM 1500 C CA . GLY A 1 186 ? 9.262 11.905 -42.739 1.00 59.41 186 GLY A CA 1
ATOM 1501 C C . GLY A 1 186 ? 9.839 10.973 -41.673 1.00 59.41 186 GLY A C 1
ATOM 1502 O O . GLY A 1 186 ? 10.756 11.350 -40.943 1.00 59.41 186 GLY A O 1
ATOM 1503 N N . LEU A 1 187 ? 9.258 9.776 -41.551 1.00 57.62 187 LEU A N 1
ATOM 1504 C CA . LEU A 1 187 ? 9.714 8.728 -40.635 1.00 57.62 187 LEU A CA 1
ATOM 1505 C C . LEU A 1 187 ? 11.078 8.194 -41.112 1.00 57.62 187 LEU A C 1
ATOM 1507 O O . LEU A 1 187 ? 11.202 7.810 -42.276 1.00 57.62 187 LEU A O 1
ATOM 1511 N N . LEU A 1 188 ? 12.089 8.186 -40.244 1.00 64.62 188 LEU A N 1
ATOM 1512 C CA . LEU A 1 188 ? 13.395 7.600 -40.550 1.00 64.62 188 LEU A CA 1
ATOM 1513 C C . LEU A 1 188 ? 13.287 6.079 -40.655 1.00 64.62 188 LEU A C 1
ATOM 1515 O O . LEU A 1 188 ? 12.474 5.466 -39.970 1.00 64.62 188 LEU A O 1
ATOM 1519 N N . SER A 1 189 ? 14.135 5.456 -41.477 1.00 72.62 189 SER A N 1
ATOM 1520 C CA . SER A 1 189 ? 14.248 3.994 -41.459 1.00 72.62 189 SER A CA 1
ATOM 1521 C C . SER A 1 189 ? 14.775 3.500 -40.106 1.00 72.62 189 SER A C 1
ATOM 1523 O O . SER A 1 189 ? 15.504 4.214 -39.413 1.00 72.62 189 SER A O 1
ATOM 1525 N N . LEU A 1 190 ? 14.443 2.258 -39.735 1.00 71.38 190 LEU A N 1
ATOM 1526 C CA . LEU A 1 190 ? 14.898 1.634 -38.487 1.00 71.38 190 LEU A CA 1
ATOM 1527 C C . LEU A 1 190 ? 16.427 1.690 -38.335 1.00 71.38 190 LEU A C 1
ATOM 1529 O O . LEU A 1 190 ? 16.940 1.944 -37.250 1.00 71.38 190 LEU A O 1
ATOM 1533 N N . GLU A 1 191 ? 17.161 1.478 -39.426 1.00 77.75 191 GLU A N 1
ATOM 1534 C CA . GLU A 1 191 ? 18.620 1.543 -39.465 1.00 77.75 191 GLU A CA 1
ATOM 1535 C C . GLU A 1 191 ? 19.170 2.958 -39.254 1.00 77.75 191 GLU A C 1
ATOM 1537 O O . GLU A 1 191 ? 20.188 3.130 -38.581 1.00 77.75 191 GLU A O 1
ATOM 1542 N N . GLU A 1 192 ? 18.533 3.972 -39.835 1.00 75.25 192 GLU A N 1
ATOM 1543 C CA . GLU A 1 192 ? 18.931 5.371 -39.649 1.00 75.25 192 GLU A CA 1
ATOM 1544 C C . GLU A 1 192 ? 18.639 5.839 -38.227 1.00 75.25 192 GLU A C 1
ATOM 1546 O O . GLU A 1 192 ? 19.478 6.503 -37.613 1.00 75.25 192 GLU A O 1
ATOM 1551 N N . ASP A 1 193 ? 17.496 5.432 -37.678 1.00 74.19 193 ASP A N 1
ATOM 1552 C CA . ASP A 1 193 ? 17.153 5.715 -36.295 1.00 74.19 193 ASP A CA 1
ATOM 1553 C C . ASP A 1 193 ? 18.108 5.001 -35.326 1.00 74.19 193 ASP A C 1
ATOM 1555 O O . ASP A 1 193 ? 18.715 5.637 -34.466 1.00 74.19 193 ASP A O 1
ATOM 1559 N N . ALA A 1 194 ? 18.374 3.706 -35.519 1.00 79.81 194 ALA A N 1
ATOM 1560 C CA . ALA A 1 194 ? 19.349 2.975 -34.711 1.00 79.81 194 ALA A CA 1
ATOM 1561 C C . ALA A 1 194 ? 20.733 3.633 -34.717 1.00 79.81 194 ALA A C 1
ATOM 1563 O O . ALA A 1 194 ? 21.320 3.836 -33.652 1.00 79.81 194 ALA A O 1
ATOM 1564 N N . LYS A 1 195 ? 21.216 4.076 -35.882 1.00 82.88 195 LYS A N 1
ATOM 1565 C CA . LYS A 1 195 ? 22.477 4.824 -35.986 1.00 82.88 195 LYS A CA 1
ATOM 1566 C C . LYS A 1 195 ? 22.450 6.146 -35.228 1.00 82.88 195 LYS A C 1
ATOM 1568 O O . LYS A 1 195 ? 23.466 6.504 -34.633 1.00 82.88 195 LYS A O 1
ATOM 1573 N N . SER A 1 196 ? 21.317 6.848 -35.207 1.00 76.25 196 SER A N 1
ATOM 1574 C CA . SER A 1 196 ? 21.166 8.098 -34.450 1.00 76.25 196 SER A CA 1
ATOM 1575 C C . SER A 1 196 ? 21.360 7.894 -32.938 1.00 76.25 196 SER A C 1
ATOM 1577 O O . SER A 1 196 ? 21.940 8.747 -32.267 1.00 76.25 196 SER A O 1
ATOM 1579 N N . TRP A 1 197 ? 20.994 6.712 -32.430 1.00 77.81 197 TRP A N 1
ATOM 1580 C CA . TRP A 1 197 ? 21.211 6.285 -31.044 1.00 77.81 197 TRP A CA 1
ATOM 1581 C C . TRP A 1 197 ? 22.538 5.543 -30.830 1.00 77.81 197 TRP A C 1
ATOM 1583 O O . TRP A 1 197 ? 22.819 5.073 -29.728 1.00 77.81 197 TRP A O 1
ATOM 1593 N N . GLY A 1 198 ? 23.379 5.424 -31.861 1.00 83.50 198 GLY A N 1
ATOM 1594 C CA . GLY A 1 198 ? 24.632 4.669 -31.792 1.00 83.50 198 GLY A CA 1
ATOM 1595 C C . GLY A 1 198 ? 24.432 3.157 -31.619 1.00 83.50 198 GLY A C 1
ATOM 1596 O O . GLY A 1 198 ? 25.307 2.480 -31.081 1.00 83.50 198 GLY A O 1
ATOM 1597 N N . ILE A 1 199 ? 23.279 2.635 -32.042 1.00 84.94 199 ILE A N 1
ATOM 1598 C CA . ILE A 1 199 ? 22.918 1.217 -32.013 1.00 84.94 199 ILE A CA 1
ATOM 1599 C C . ILE A 1 199 ? 23.305 0.583 -33.350 1.00 84.94 199 ILE A C 1
ATOM 1601 O O . ILE A 1 199 ? 22.887 1.041 -34.413 1.00 84.94 199 ILE A O 1
ATOM 1605 N N . ASP A 1 200 ? 24.086 -0.495 -33.287 1.00 84.62 200 ASP A N 1
ATOM 1606 C CA . ASP A 1 200 ? 24.484 -1.272 -34.460 1.00 84.62 200 ASP A CA 1
ATOM 1607 C C . ASP A 1 200 ? 23.513 -2.441 -34.702 1.00 84.62 200 ASP A C 1
ATOM 1609 O O . ASP A 1 200 ? 23.317 -3.298 -33.835 1.00 84.62 200 ASP A O 1
ATOM 1613 N N . LEU A 1 201 ? 22.910 -2.467 -35.895 1.00 81.56 201 LEU A N 1
ATOM 1614 C CA . LEU A 1 201 ? 22.005 -3.521 -36.359 1.00 81.56 201 LEU A CA 1
ATOM 1615 C C . LEU A 1 201 ? 22.617 -4.394 -37.470 1.00 81.56 201 LEU A C 1
ATOM 1617 O O . LEU A 1 201 ? 21.960 -5.349 -37.894 1.00 81.56 201 LEU A O 1
ATOM 1621 N N . ASP A 1 202 ? 23.854 -4.134 -37.912 1.00 81.56 202 ASP A N 1
ATOM 1622 C CA . ASP A 1 202 ? 24.466 -4.759 -39.099 1.00 81.56 202 ASP A CA 1
ATOM 1623 C C . ASP A 1 202 ? 24.693 -6.282 -38.933 1.00 81.56 202 ASP A C 1
ATOM 1625 O O . ASP A 1 202 ? 24.840 -7.012 -39.914 1.00 81.56 202 ASP A O 1
ATOM 1629 N N . GLY A 1 203 ? 24.651 -6.796 -37.697 1.00 77.25 203 GLY A N 1
ATOM 1630 C CA . GLY A 1 203 ? 24.730 -8.228 -37.371 1.00 77.25 203 GLY A CA 1
ATOM 1631 C C . GLY A 1 203 ? 23.388 -8.937 -37.131 1.00 77.25 203 GLY A C 1
ATOM 1632 O O . GLY A 1 203 ? 23.379 -10.134 -36.829 1.00 77.25 203 GLY A O 1
ATOM 1633 N N . THR A 1 204 ? 22.254 -8.233 -37.217 1.00 79.06 204 THR A N 1
ATOM 1634 C CA . THR A 1 204 ? 20.924 -8.797 -36.928 1.00 79.06 204 THR A CA 1
ATOM 1635 C C . THR A 1 204 ? 20.174 -9.121 -38.226 1.00 79.06 204 THR A C 1
ATOM 1637 O O . THR A 1 204 ? 20.024 -8.234 -39.062 1.00 79.06 204 THR A O 1
ATOM 1640 N N . PRO A 1 205 ? 19.656 -10.355 -38.413 1.00 80.88 205 PRO A N 1
ATOM 1641 C CA . PRO A 1 205 ? 18.812 -10.687 -39.563 1.00 80.88 205 PRO A CA 1
ATOM 1642 C C . PRO A 1 205 ? 17.601 -9.754 -39.671 1.00 80.88 205 PRO A C 1
ATOM 1644 O O . PRO A 1 205 ? 16.963 -9.489 -38.654 1.00 80.88 205 PRO A O 1
ATOM 1647 N N . ASP A 1 206 ? 17.240 -9.320 -40.884 1.00 74.12 206 ASP A N 1
ATOM 1648 C CA . ASP A 1 206 ? 16.217 -8.278 -41.109 1.00 74.12 206 ASP A CA 1
ATOM 1649 C C . ASP A 1 206 ? 14.893 -8.546 -40.379 1.00 74.12 206 ASP A C 1
ATOM 1651 O O . ASP A 1 206 ? 14.354 -7.672 -39.707 1.00 74.12 206 ASP A O 1
ATOM 1655 N N . HIS A 1 207 ? 14.420 -9.793 -40.407 1.00 75.19 207 HIS A N 1
ATOM 1656 C CA . HIS A 1 207 ? 13.179 -10.207 -39.745 1.00 75.19 207 HIS A CA 1
ATOM 1657 C C . HIS A 1 207 ? 13.217 -10.142 -38.204 1.00 75.19 207 HIS A C 1
ATOM 1659 O O . HIS A 1 207 ? 12.181 -10.296 -37.565 1.00 75.19 207 HIS A O 1
ATOM 1665 N N . LEU A 1 208 ? 14.392 -9.954 -37.597 1.00 72.88 208 LEU A N 1
ATOM 1666 C CA . LEU A 1 208 ? 14.574 -9.825 -36.147 1.00 72.88 208 LEU A CA 1
ATOM 1667 C C . LEU A 1 208 ? 14.892 -8.395 -35.708 1.00 72.88 208 LEU A C 1
ATOM 1669 O O . LEU A 1 208 ? 14.865 -8.133 -34.505 1.00 72.88 208 LEU A O 1
ATOM 1673 N N . LYS A 1 209 ? 15.202 -7.480 -36.634 1.00 72.75 209 LYS A N 1
ATOM 1674 C CA . LYS A 1 209 ? 15.590 -6.103 -36.296 1.00 72.75 209 LYS A CA 1
ATOM 1675 C C . LYS A 1 209 ? 14.462 -5.365 -35.581 1.00 72.75 209 LYS A C 1
ATOM 1677 O O . LYS A 1 209 ? 14.686 -4.848 -34.493 1.00 72.75 209 LYS A O 1
ATOM 1682 N N . GLU A 1 210 ? 13.247 -5.444 -36.117 1.00 65.62 210 GLU A N 1
ATOM 1683 C CA . GLU A 1 210 ? 12.035 -4.854 -35.525 1.00 65.62 210 GLU A CA 1
ATOM 1684 C C . GLU A 1 210 ? 11.741 -5.389 -34.112 1.00 65.62 210 GLU A C 1
ATOM 1686 O O . GLU A 1 210 ? 11.295 -4.657 -33.234 1.00 65.62 210 GLU A O 1
ATOM 1691 N N . ALA A 1 211 ? 12.046 -6.664 -33.848 1.00 65.81 211 ALA A N 1
ATOM 1692 C CA . ALA A 1 211 ? 11.824 -7.268 -32.534 1.00 65.81 211 ALA A CA 1
ATOM 1693 C C . ALA A 1 211 ? 12.925 -6.923 -31.513 1.00 65.81 211 ALA A C 1
ATOM 1695 O O . ALA A 1 211 ? 12.673 -6.911 -30.308 1.00 65.81 211 ALA A O 1
ATOM 1696 N N . ARG A 1 212 ? 14.159 -6.680 -31.974 1.00 69.00 212 ARG A N 1
ATOM 1697 C CA . ARG A 1 212 ? 15.326 -6.440 -31.106 1.00 69.00 212 ARG A CA 1
ATOM 1698 C C . ARG A 1 212 ? 15.590 -4.970 -30.834 1.00 69.00 212 ARG A C 1
ATOM 1700 O O . ARG A 1 212 ? 16.024 -4.634 -29.733 1.00 69.00 212 ARG A O 1
ATOM 1707 N N . TYR A 1 213 ? 15.321 -4.111 -31.811 1.00 71.56 213 TYR A N 1
ATOM 1708 C CA . TYR A 1 213 ? 15.567 -2.680 -31.709 1.00 71.56 213 TYR A CA 1
ATOM 1709 C C . TYR A 1 213 ? 14.942 -2.048 -30.453 1.00 71.56 213 TYR A C 1
ATOM 1711 O O . TYR A 1 213 ? 15.681 -1.372 -29.740 1.00 71.56 213 TYR A O 1
ATOM 1719 N N . PRO A 1 214 ? 13.678 -2.333 -30.072 1.00 68.06 214 PRO A N 1
ATOM 1720 C CA . PRO A 1 214 ? 13.081 -1.732 -28.879 1.00 68.06 214 PRO A CA 1
ATOM 1721 C C . PRO A 1 214 ? 13.851 -2.038 -27.588 1.00 68.06 214 PRO A C 1
ATOM 1723 O O . PRO A 1 214 ? 13.988 -1.174 -26.726 1.00 68.06 214 PRO A O 1
ATOM 1726 N N . GLN A 1 215 ? 14.394 -3.252 -27.451 1.00 69.94 215 GLN A N 1
ATOM 1727 C CA . GLN A 1 215 ? 15.159 -3.648 -26.264 1.00 69.94 215 GLN A CA 1
ATOM 1728 C C . GLN A 1 215 ? 16.495 -2.899 -26.194 1.00 69.94 215 GLN A C 1
ATOM 1730 O O . GLN A 1 215 ? 16.840 -2.339 -25.156 1.00 69.94 215 GLN A O 1
ATOM 1735 N N . MET A 1 216 ? 17.212 -2.832 -27.318 1.00 75.19 216 MET A N 1
ATOM 1736 C CA . MET A 1 216 ? 18.496 -2.129 -27.414 1.00 75.19 216 MET A CA 1
ATOM 1737 C C . MET A 1 216 ? 18.325 -0.616 -27.247 1.00 75.19 216 MET A C 1
ATOM 1739 O O . MET A 1 216 ? 19.103 0.028 -26.542 1.00 75.19 216 MET A O 1
ATOM 1743 N N . PHE A 1 217 ? 17.276 -0.055 -27.848 1.00 75.25 217 PHE A N 1
ATOM 1744 C CA . PHE A 1 217 ? 16.902 1.344 -27.702 1.00 75.25 217 PHE A CA 1
ATOM 1745 C C . PHE A 1 217 ? 16.640 1.694 -26.244 1.00 75.25 217 PHE A C 1
ATOM 1747 O O . PHE A 1 217 ? 17.195 2.669 -25.751 1.00 75.25 217 PHE A O 1
ATOM 1754 N N . MET A 1 218 ? 15.856 0.884 -25.529 1.00 71.00 218 MET A N 1
ATOM 1755 C CA . MET A 1 218 ? 15.545 1.139 -24.123 1.00 71.00 218 MET A CA 1
ATOM 1756 C C . MET A 1 218 ? 16.804 1.213 -23.256 1.00 71.00 218 MET A C 1
ATOM 1758 O O . MET A 1 218 ? 16.942 2.140 -22.460 1.00 71.00 218 MET A O 1
ATOM 1762 N N . GLU A 1 219 ? 17.757 0.299 -23.439 1.00 75.81 219 GLU A N 1
ATOM 1763 C CA . GLU A 1 219 ? 19.013 0.309 -22.680 1.00 75.81 219 GLU A CA 1
ATOM 1764 C C . GLU A 1 219 ? 19.854 1.570 -22.934 1.00 75.81 219 GLU A C 1
ATOM 1766 O O . GLU A 1 219 ? 20.452 2.132 -22.007 1.00 75.81 219 GLU A O 1
ATOM 1771 N N . VAL A 1 220 ? 19.911 2.025 -24.187 1.00 81.12 220 VAL A N 1
ATOM 1772 C CA . VAL A 1 220 ? 20.657 3.230 -24.566 1.00 81.12 220 VAL A CA 1
ATOM 1773 C C . VAL A 1 220 ? 19.924 4.490 -24.106 1.00 81.12 220 VAL A C 1
ATOM 1775 O O . VAL A 1 220 ? 20.534 5.351 -23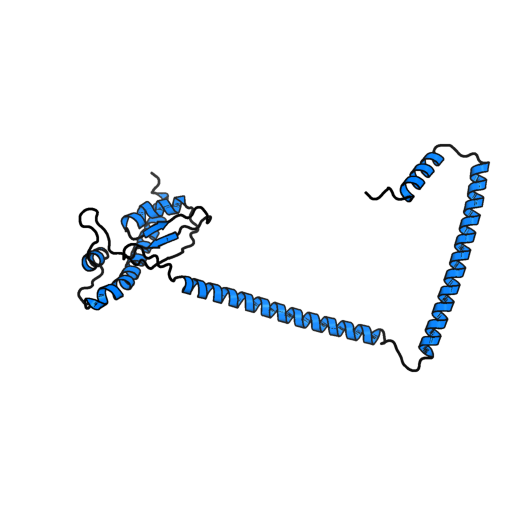.468 1.00 81.12 220 VAL A O 1
ATOM 1778 N N . ALA A 1 221 ? 18.619 4.578 -24.351 1.00 75.44 221 ALA A N 1
ATOM 1779 C CA . ALA A 1 221 ? 17.782 5.703 -23.964 1.00 75.44 221 ALA A CA 1
ATOM 1780 C C . ALA A 1 221 ? 17.787 5.907 -22.446 1.00 75.44 221 ALA A C 1
ATOM 1782 O O . ALA A 1 221 ? 17.961 7.031 -21.983 1.00 75.44 221 ALA A O 1
ATOM 1783 N N . GLU A 1 222 ? 17.688 4.844 -21.641 1.00 75.75 222 GLU A N 1
ATOM 1784 C CA . GLU A 1 222 ? 17.775 4.967 -20.182 1.00 75.75 222 GLU A CA 1
ATOM 1785 C C . GLU A 1 222 ? 19.127 5.515 -19.718 1.00 75.75 222 GLU A C 1
ATOM 1787 O O . GLU A 1 222 ? 19.182 6.345 -18.804 1.00 75.75 222 GLU A O 1
ATOM 1792 N N . ARG A 1 223 ? 20.219 5.103 -20.371 1.00 80.81 223 ARG A N 1
ATOM 1793 C CA . ARG A 1 223 ? 21.561 5.608 -20.073 1.00 80.81 223 ARG A CA 1
ATOM 1794 C C . ARG A 1 223 ? 21.695 7.085 -20.428 1.00 80.81 223 ARG A C 1
ATOM 1796 O O . ARG A 1 223 ? 22.224 7.852 -19.622 1.00 80.81 223 ARG A O 1
ATOM 1803 N N . GLU A 1 224 ? 21.217 7.491 -21.600 1.00 81.69 224 GLU A N 1
ATOM 1804 C CA . GLU A 1 224 ? 21.269 8.888 -22.036 1.00 81.69 224 GLU A CA 1
ATOM 1805 C C . GLU A 1 224 ? 20.368 9.785 -21.184 1.00 81.69 224 GLU A C 1
ATOM 1807 O O . GLU A 1 224 ? 20.817 10.832 -20.714 1.00 81.69 224 GLU A O 1
ATOM 1812 N N . ILE A 1 225 ? 19.152 9.343 -20.862 1.00 78.19 225 ILE A N 1
ATOM 1813 C CA . ILE A 1 225 ? 18.247 10.048 -19.945 1.00 78.19 225 ILE A CA 1
ATOM 1814 C C . ILE A 1 225 ? 18.899 10.214 -18.568 1.00 78.19 225 ILE A C 1
ATOM 1816 O O . ILE A 1 225 ? 18.849 11.300 -17.988 1.00 78.19 225 ILE A O 1
ATOM 1820 N N . ALA A 1 226 ? 19.551 9.172 -18.039 1.00 81.56 226 ALA A N 1
ATOM 1821 C CA . ALA A 1 226 ? 20.239 9.243 -16.753 1.00 81.56 226 ALA A CA 1
ATOM 1822 C C . ALA A 1 226 ? 21.404 10.248 -16.767 1.00 81.56 226 ALA A C 1
ATOM 1824 O O . ALA A 1 226 ? 21.546 11.025 -15.819 1.00 81.56 226 ALA A O 1
ATOM 1825 N N . LYS A 1 227 ? 22.200 10.281 -17.846 1.00 84.69 227 LYS A N 1
ATOM 1826 C CA . LYS A 1 227 ? 23.279 11.268 -18.031 1.00 84.69 227 LYS A CA 1
ATOM 1827 C C . LYS A 1 227 ? 22.737 12.694 -18.061 1.00 84.69 227 LYS A C 1
ATOM 1829 O O . LYS A 1 227 ? 23.206 13.538 -17.300 1.00 84.69 227 LYS A O 1
ATOM 1834 N N . HIS A 1 228 ? 21.720 12.950 -18.882 1.00 82.62 228 HIS A N 1
ATOM 1835 C CA . HIS A 1 228 ? 21.125 14.279 -19.002 1.00 82.62 228 HIS A CA 1
ATOM 1836 C C . HIS A 1 228 ? 20.440 14.718 -17.703 1.00 82.62 228 HIS A C 1
ATOM 1838 O O . HIS A 1 228 ? 20.520 15.881 -17.313 1.00 82.62 228 HIS A O 1
ATOM 1844 N N . ARG A 1 229 ? 19.830 13.780 -16.967 1.00 81.94 229 ARG A N 1
ATOM 1845 C CA . ARG A 1 229 ? 19.283 14.037 -15.630 1.00 81.94 229 ARG A CA 1
ATOM 1846 C C . ARG A 1 229 ? 20.366 14.422 -14.628 1.00 81.94 229 ARG A C 1
ATOM 1848 O O . ARG A 1 229 ? 20.171 15.370 -13.871 1.00 81.94 229 ARG A O 1
ATOM 1855 N N . ALA A 1 230 ? 21.488 13.704 -14.609 1.00 84.44 230 ALA A N 1
ATOM 1856 C CA . ALA A 1 230 ? 22.608 14.014 -13.724 1.00 84.44 230 ALA A CA 1
ATOM 1857 C C . ALA A 1 230 ? 23.203 15.395 -14.036 1.00 84.44 230 ALA A C 1
ATOM 1859 O O . ALA A 1 230 ? 23.426 16.179 -13.114 1.00 84.44 230 ALA A O 1
ATOM 1860 N N . TRP A 1 231 ? 23.376 15.713 -15.323 1.00 87.19 231 TRP A N 1
ATOM 1861 C CA . TRP A 1 231 ? 23.796 17.036 -15.782 1.00 87.19 231 TRP A CA 1
ATOM 1862 C C . TRP A 1 231 ? 22.822 18.130 -15.328 1.00 87.19 231 TRP A C 1
ATOM 1864 O O . TRP A 1 231 ? 23.228 19.075 -14.658 1.00 87.19 231 TRP A O 1
ATOM 1874 N N . TYR A 1 232 ? 21.520 17.969 -15.578 1.00 84.19 232 TYR A N 1
ATOM 1875 C CA . TYR A 1 232 ? 20.523 18.963 -15.175 1.00 84.19 232 TYR A CA 1
ATOM 1876 C C . TYR A 1 232 ? 20.519 19.195 -13.661 1.00 84.19 232 TYR A C 1
ATOM 1878 O O . TYR A 1 232 ? 20.511 20.333 -13.207 1.00 84.19 232 TYR A O 1
ATOM 1886 N N . ILE A 1 233 ? 20.594 18.137 -12.848 1.00 83.81 233 ILE A N 1
ATOM 1887 C CA . ILE A 1 233 ? 20.651 18.279 -11.384 1.00 83.81 233 ILE A CA 1
ATOM 1888 C C . ILE A 1 233 ? 21.905 19.045 -10.943 1.00 83.81 233 ILE A C 1
ATOM 1890 O O . ILE A 1 233 ? 21.811 19.871 -10.033 1.00 83.81 233 ILE A O 1
ATOM 1894 N N . ALA A 1 234 ? 23.052 18.783 -11.574 1.00 85.38 234 ALA A N 1
ATOM 1895 C CA . ALA A 1 234 ? 24.308 19.463 -11.274 1.00 85.38 234 ALA A CA 1
ATOM 1896 C C . ALA A 1 234 ? 24.297 20.940 -11.706 1.00 85.38 234 ALA A C 1
ATOM 1898 O O . ALA A 1 234 ? 24.911 21.774 -11.044 1.00 85.38 234 ALA A O 1
ATOM 1899 N N . ASN A 1 235 ? 23.576 21.272 -12.780 1.00 82.19 235 ASN A N 1
ATOM 1900 C CA . ASN A 1 235 ? 23.629 22.588 -13.410 1.00 82.19 235 ASN A CA 1
ATOM 1901 C C . ASN A 1 235 ? 22.390 23.467 -13.166 1.00 82.19 235 ASN A C 1
ATOM 1903 O O . ASN A 1 235 ? 22.476 24.671 -13.381 1.00 82.19 235 ASN A O 1
ATOM 1907 N N . ARG A 1 236 ? 21.267 22.950 -12.652 1.00 75.50 236 ARG A N 1
ATOM 1908 C CA . ARG A 1 236 ? 20.000 23.704 -12.494 1.00 75.50 236 ARG A CA 1
ATOM 1909 C C . ARG A 1 236 ? 20.094 25.012 -11.698 1.00 75.50 236 ARG A C 1
ATOM 1911 O O . ARG A 1 236 ? 19.296 25.907 -11.919 1.00 75.50 236 ARG A O 1
ATOM 1918 N N . GLN A 1 237 ? 21.063 25.151 -10.789 1.00 69.62 237 GLN A N 1
ATOM 1919 C CA . GLN A 1 237 ? 21.280 26.401 -10.036 1.00 69.62 237 GLN A CA 1
ATOM 1920 C C . GLN A 1 237 ? 21.933 27.510 -10.877 1.00 69.62 237 GLN A C 1
ATOM 1922 O O . GLN A 1 237 ? 21.866 28.679 -10.515 1.00 69.62 237 GLN A O 1
ATOM 1927 N N . THR A 1 238 ? 22.558 27.143 -11.993 1.00 61.22 238 THR A N 1
ATOM 1928 C CA . THR A 1 238 ? 23.213 28.049 -12.948 1.00 61.22 238 THR A CA 1
ATOM 1929 C C . THR A 1 238 ? 22.372 28.320 -14.197 1.00 61.22 238 THR A C 1
ATOM 1931 O O . THR A 1 238 ? 22.754 29.169 -14.993 1.00 61.22 238 THR A O 1
ATOM 1934 N N . ILE A 1 239 ? 21.228 27.643 -14.367 1.00 58.59 239 ILE A N 1
ATOM 1935 C CA . ILE A 1 239 ? 20.346 27.767 -15.545 1.00 58.59 239 ILE A CA 1
ATOM 1936 C C . ILE A 1 239 ? 19.177 28.736 -15.267 1.00 58.59 239 ILE A C 1
ATOM 1938 O O . ILE A 1 239 ? 18.085 28.609 -15.803 1.00 58.59 239 ILE A O 1
ATOM 1942 N N . HIS A 1 240 ? 19.395 29.739 -14.414 1.00 46.78 240 HIS A N 1
ATOM 1943 C CA . HIS A 1 240 ? 18.466 30.861 -14.293 1.00 46.78 240 HIS A CA 1
ATOM 1944 C C . HIS A 1 240 ? 18.854 31.953 -15.294 1.00 46.78 240 HIS A C 1
ATOM 1946 O O . HIS A 1 240 ? 19.733 32.768 -15.011 1.00 46.78 240 HIS A O 1
ATOM 1952 N N . VAL A 1 241 ? 18.185 31.954 -16.449 1.00 41.25 241 VAL A N 1
ATOM 1953 C CA . VAL A 1 241 ? 18.003 33.136 -17.307 1.00 41.25 241 VAL A CA 1
ATOM 1954 C C . VAL A 1 241 ? 16.513 33.325 -17.527 1.00 41.25 241 VAL A C 1
ATOM 1956 O O . VAL A 1 241 ? 15.858 32.326 -17.893 1.00 41.25 241 VAL A O 1
#

Mean predicted aligned error: 20.98 Å

Nearest PDB structures (foldseek):
  8t8f-assembly1_G  TM=2.850E-01  e=6.360E+00  Saccharomyces cerevisiae W303

pLDDT: mean 70.31, std 17.62, range [33.75, 96.44]

Organism: Aphanomyces astaci (NCBI:txid112090)

Foldseek 3Di:
DDDDDPVVVVVVVVVVVVVDDDDPVVVVVVVVVVVVVVVVVVVVVVVVVVVVVVVVVVVVVVCVPDPDNPDDPPVVVVVVVVVVVVVVV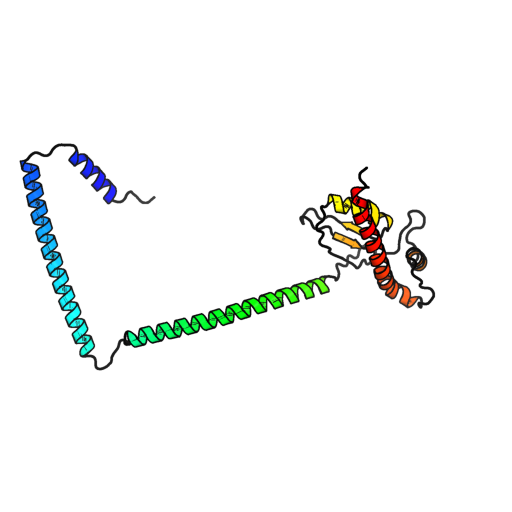VVVVVVVVVVVVVVVVVVVVVVVVVVVVQWDDWDDDPHDTATGWDWDQDPDDPVLVVVLCVQAVVVVVQWDWDDDPVDPRTITIRGGPAADADPPPGGDPLCVSCVVLVHDCPPPDPVCSVVCSSVVVVVSVVVRSVVSVVVCVVCVVVPDD

Sequence (241 aa):
MPGPSEDENDTTAALAEWAEGFTHAEKCARQVQYRKMKKNEVNKLKQVIHQLELTKAITIARNASSKVNRMLSWKDVAEALLCDRRLAESQHKALAKDQIQNKKHLLEMYQWVLAQVSLQMTFSENGYTLEYIRQAVSTWSLETFVDYYNQTLLPLQCAVIYFDPTIPLVTRNVLLLSQLFTAKDGLLSLEEDAKSWGIDLDGTPDHLKEARYPQMFMEVAEREIAKHRAWYIANRQTIHV